Protein AF-A0A7V8YGA5-F1 (afdb_monomer_lite)

Structure (mmCIF, N/CA/C/O backbone):
data_AF-A0A7V8YGA5-F1
#
_entry.id   AF-A0A7V8YGA5-F1
#
loop_
_atom_site.group_PDB
_atom_site.id
_atom_site.type_symbol
_atom_site.label_atom_id
_atom_site.label_alt_id
_atom_site.label_comp_id
_atom_site.label_asym_id
_atom_site.label_entity_id
_atom_site.label_seq_id
_atom_site.pdbx_PDB_ins_code
_atom_site.Cartn_x
_atom_site.Cartn_y
_atom_site.Cartn_z
_atom_site.occupancy
_atom_site.B_iso_or_equiv
_atom_site.auth_seq_id
_atom_site.auth_comp_id
_atom_site.auth_asym_id
_atom_site.auth_atom_id
_atom_site.pdbx_PDB_model_num
ATOM 1 N N . MET A 1 1 ? 74.403 -9.147 19.690 1.00 44.47 1 MET A N 1
ATOM 2 C CA . MET A 1 1 ? 74.106 -7.955 18.869 1.00 44.47 1 MET A CA 1
ATOM 3 C C . MET A 1 1 ? 72.838 -7.321 19.409 1.00 44.47 1 MET A C 1
ATOM 5 O O . MET A 1 1 ? 71.883 -8.019 19.707 1.00 44.47 1 MET A O 1
ATOM 9 N N . THR A 1 2 ? 72.921 -6.028 19.674 1.00 38.41 2 THR A N 1
ATOM 10 C CA . THR A 1 2 ? 72.049 -5.195 20.509 1.00 38.41 2 THR A CA 1
ATOM 11 C C . THR A 1 2 ? 71.085 -4.350 19.670 1.00 38.41 2 THR A C 1
ATOM 13 O O . THR A 1 2 ? 71.575 -3.673 18.773 1.00 38.41 2 THR A O 1
ATOM 16 N N . ARG A 1 3 ? 69.791 -4.298 20.040 1.00 34.75 3 ARG A N 1
ATOM 17 C CA . ARG A 1 3 ? 68.969 -3.094 20.365 1.00 34.75 3 ARG A CA 1
ATOM 18 C C . ARG A 1 3 ? 67.477 -3.239 19.999 1.00 34.75 3 ARG A C 1
ATOM 20 O O . ARG A 1 3 ? 67.131 -3.350 18.836 1.00 34.75 3 ARG A O 1
ATOM 27 N N . ALA A 1 4 ? 66.673 -3.220 21.067 1.00 38.69 4 ALA A N 1
ATOM 28 C CA . ALA A 1 4 ? 65.457 -2.451 21.395 1.00 38.69 4 ALA A CA 1
ATOM 29 C C . ALA A 1 4 ? 64.419 -1.981 20.328 1.00 38.69 4 ALA A C 1
ATOM 31 O O . ALA A 1 4 ? 64.802 -1.570 19.237 1.00 38.69 4 ALA A O 1
ATOM 32 N N . PRO A 1 5 ? 63.119 -1.910 20.720 1.00 53.34 5 PRO A N 1
ATOM 33 C CA . PRO A 1 5 ? 61.974 -1.466 19.910 1.00 53.34 5 PRO A CA 1
ATOM 34 C C . PRO A 1 5 ? 61.664 0.042 20.061 1.00 53.34 5 PRO A C 1
ATOM 36 O O . PRO A 1 5 ? 61.995 0.639 21.083 1.00 53.34 5 PRO A O 1
ATOM 39 N N . TRP A 1 6 ? 60.993 0.641 19.069 1.00 34.16 6 TRP A N 1
ATOM 40 C CA . TRP A 1 6 ? 60.435 2.011 19.082 1.00 34.16 6 TRP A CA 1
ATOM 41 C C . TRP A 1 6 ? 59.038 1.950 18.436 1.00 34.16 6 TRP A C 1
ATOM 43 O O . TRP A 1 6 ? 58.903 1.409 17.346 1.00 34.16 6 TRP A O 1
ATOM 53 N N . MET A 1 7 ? 57.966 2.162 19.204 1.00 33.47 7 MET A N 1
ATOM 54 C CA . MET A 1 7 ? 57.272 3.429 19.513 1.00 33.47 7 MET A CA 1
ATOM 55 C C . MET A 1 7 ? 56.244 3.856 18.456 1.00 33.47 7 MET A C 1
ATOM 57 O O . MET A 1 7 ? 56.569 4.131 17.306 1.00 33.47 7 MET A O 1
ATOM 61 N N . ALA A 1 8 ? 54.997 3.934 18.927 1.00 35.31 8 ALA A N 1
ATOM 62 C CA . ALA A 1 8 ? 53.846 4.533 18.276 1.00 35.31 8 ALA A CA 1
ATOM 63 C C . ALA A 1 8 ? 54.030 6.044 18.074 1.00 35.31 8 ALA A C 1
ATOM 65 O O . ALA A 1 8 ? 54.593 6.726 18.932 1.00 35.31 8 ALA A O 1
ATOM 66 N N . VAL A 1 9 ? 53.470 6.566 16.982 1.00 36.94 9 VAL A N 1
ATOM 67 C CA . VAL A 1 9 ? 53.200 7.995 16.804 1.00 36.94 9 VAL A CA 1
ATOM 68 C C . VAL A 1 9 ? 51.726 8.149 16.449 1.00 36.94 9 VAL A C 1
ATOM 70 O O . VAL A 1 9 ? 51.269 7.703 15.401 1.00 36.94 9 VAL A O 1
ATOM 73 N N . ILE A 1 10 ? 51.000 8.762 17.381 1.00 36.34 10 ILE A N 1
ATOM 74 C CA . ILE A 1 10 ? 49.641 9.276 17.238 1.00 36.34 10 ILE A CA 1
ATOM 75 C C . ILE A 1 10 ? 49.742 10.583 16.446 1.00 36.34 10 ILE A C 1
ATOM 77 O O . ILE A 1 10 ? 50.420 11.514 16.881 1.00 36.34 10 ILE A O 1
ATOM 81 N N . GLY A 1 11 ? 49.083 10.648 15.291 1.00 31.58 11 GLY A N 1
ATOM 82 C CA . GLY A 1 11 ? 48.902 11.877 14.523 1.00 31.58 11 GLY A CA 1
ATOM 83 C C . GLY A 1 11 ? 47.512 12.452 14.771 1.00 31.58 11 GLY A C 1
ATOM 84 O O . GLY A 1 11 ? 46.540 11.964 14.206 1.00 31.58 11 GLY A O 1
ATOM 85 N N . LEU A 1 12 ? 47.431 13.482 15.617 1.00 34.44 12 LEU A N 1
ATOM 86 C CA . LEU A 1 12 ? 46.290 14.393 15.683 1.00 34.44 12 LEU A CA 1
ATOM 87 C C . LEU A 1 12 ? 46.255 15.214 14.383 1.00 34.44 12 LEU A C 1
ATOM 89 O O . LEU A 1 12 ? 47.230 15.901 14.077 1.00 34.44 12 LEU A O 1
ATOM 93 N N . VAL A 1 13 ? 45.134 15.200 13.664 1.00 37.28 13 VAL A N 1
ATOM 94 C CA . VAL A 1 13 ? 44.817 16.223 12.659 1.00 37.28 13 VAL A CA 1
ATOM 95 C C . VAL A 1 13 ? 43.634 17.019 13.191 1.00 37.28 13 VAL A C 1
ATOM 97 O O . VAL A 1 13 ? 42.534 16.499 13.331 1.00 37.28 13 VAL A O 1
ATOM 100 N N . ALA A 1 14 ? 43.902 18.279 13.524 1.00 35.81 14 ALA A N 1
ATOM 101 C CA . ALA A 1 14 ? 42.914 19.290 13.860 1.00 35.81 14 ALA A CA 1
ATOM 102 C C . ALA A 1 14 ? 43.008 20.405 12.813 1.00 35.81 14 ALA A C 1
ATOM 104 O O . ALA A 1 14 ? 44.028 21.083 12.733 1.00 35.81 14 ALA A O 1
ATOM 105 N N . CYS A 1 15 ? 41.944 20.579 12.036 1.00 33.50 15 CYS A N 1
ATOM 106 C CA . CYS A 1 15 ? 41.618 21.726 11.183 1.00 33.50 15 CYS A CA 1
ATOM 107 C C . CYS A 1 15 ? 40.115 21.599 10.891 1.00 33.50 15 CYS A C 1
ATOM 109 O O . CYS A 1 15 ? 39.664 20.495 10.628 1.00 33.50 15 CYS A O 1
ATOM 111 N N . ALA A 1 16 ? 39.256 22.605 10.847 1.00 34.94 16 ALA A N 1
ATOM 112 C CA . ALA A 1 16 ? 39.207 23.991 11.290 1.00 34.94 16 ALA A CA 1
ATOM 113 C C . ALA A 1 16 ? 37.710 24.350 11.125 1.00 34.94 16 ALA A C 1
ATOM 115 O O . ALA A 1 16 ? 37.110 23.969 10.121 1.00 34.94 16 ALA A O 1
ATOM 116 N N . ALA A 1 17 ? 37.087 25.012 12.100 1.00 40.41 17 ALA A N 1
ATOM 117 C CA . ALA A 1 17 ? 35.668 25.377 12.030 1.00 40.41 17 ALA A CA 1
ATOM 118 C C . ALA A 1 17 ? 35.423 26.479 10.976 1.00 40.41 17 ALA A C 1
ATOM 120 O O . ALA A 1 17 ? 36.211 27.430 10.923 1.00 40.41 17 ALA A O 1
ATOM 121 N N . PRO A 1 18 ? 34.350 26.412 10.164 1.00 41.06 18 PRO A N 1
ATOM 122 C CA . PRO A 1 18 ? 33.938 27.541 9.344 1.00 41.06 18 PRO A CA 1
ATOM 123 C C . PRO A 1 18 ? 33.178 28.587 10.170 1.00 41.06 18 PRO A C 1
ATOM 125 O O . PRO A 1 18 ? 32.474 28.286 11.131 1.00 41.06 18 PRO A O 1
ATOM 128 N N . ALA A 1 19 ? 33.392 29.838 9.772 1.00 37.38 19 ALA A N 1
ATOM 129 C CA . ALA A 1 19 ? 32.972 31.057 10.438 1.00 37.38 19 ALA A CA 1
ATOM 130 C C . ALA A 1 19 ? 31.449 31.260 10.473 1.00 37.38 19 ALA A C 1
ATOM 132 O O . ALA A 1 19 ? 30.745 31.033 9.489 1.00 37.38 19 ALA A O 1
ATOM 133 N N . GLU A 1 20 ? 30.984 31.795 11.600 1.00 37.53 20 GLU A N 1
ATOM 134 C CA . GLU A 1 20 ? 29.627 32.282 11.816 1.00 37.53 20 GLU A CA 1
ATOM 135 C C . GLU A 1 20 ? 29.288 33.402 10.821 1.00 37.53 20 GLU A C 1
ATOM 137 O O . GLU A 1 20 ? 29.941 34.451 10.777 1.00 37.53 20 GLU A O 1
ATOM 142 N N . ARG A 1 21 ? 28.239 33.194 10.021 1.00 37.69 21 ARG A N 1
ATOM 143 C CA . ARG A 1 21 ? 27.603 34.249 9.231 1.00 37.69 21 ARG A CA 1
ATOM 144 C C . ARG A 1 21 ? 26.294 34.637 9.909 1.00 37.69 21 ARG A C 1
ATOM 146 O O . ARG A 1 21 ? 25.316 33.902 9.875 1.00 37.69 21 ARG A O 1
ATOM 153 N N . SER A 1 22 ? 26.325 35.812 10.526 1.00 34.28 22 SER A N 1
ATOM 154 C CA . SER A 1 22 ? 25.172 36.523 11.071 1.00 34.28 22 SER A CA 1
ATOM 155 C C . SER A 1 22 ? 24.126 36.767 9.976 1.00 34.28 22 SER A C 1
ATOM 157 O O . SER A 1 22 ? 24.411 37.450 8.990 1.00 34.28 22 SER A O 1
ATOM 159 N N . LEU A 1 23 ? 22.930 36.200 10.149 1.00 38.59 23 LEU A N 1
ATOM 160 C CA . LEU A 1 23 ? 21.726 36.532 9.391 1.00 38.59 23 LEU A CA 1
ATOM 161 C C . LEU A 1 23 ? 20.880 37.471 10.254 1.00 38.59 23 LEU A C 1
ATOM 163 O O . LEU A 1 23 ? 20.249 37.066 11.227 1.00 38.59 23 LEU A O 1
ATOM 167 N N . THR A 1 24 ? 20.903 38.754 9.909 1.00 37.78 24 THR A N 1
ATOM 168 C CA . THR A 1 24 ? 19.944 39.739 10.406 1.00 37.78 24 THR A CA 1
ATOM 169 C C . THR A 1 24 ? 18.573 39.436 9.806 1.00 37.78 24 THR A C 1
ATOM 171 O O . THR A 1 24 ? 18.432 39.429 8.585 1.00 37.78 24 THR A O 1
ATOM 174 N N . ALA A 1 25 ? 17.589 39.183 10.667 1.00 36.75 25 ALA A N 1
ATOM 175 C CA . ALA A 1 25 ? 16.193 38.979 10.301 1.00 36.75 25 ALA A CA 1
ATOM 176 C C . ALA A 1 25 ? 15.582 40.246 9.677 1.00 36.75 25 ALA A C 1
ATOM 178 O O . ALA A 1 25 ? 15.718 41.339 10.231 1.00 36.75 25 ALA A O 1
ATOM 179 N N . ASP A 1 26 ? 14.889 40.072 8.553 1.00 39.34 26 ASP A N 1
ATOM 180 C CA . ASP A 1 26 ? 14.002 41.060 7.939 1.00 39.34 26 ASP A CA 1
ATOM 181 C C . ASP A 1 26 ? 12.550 40.725 8.343 1.00 39.34 26 ASP A C 1
ATOM 183 O O . ASP A 1 26 ? 12.056 39.655 7.978 1.00 39.34 26 ASP A O 1
ATOM 187 N N . PRO A 1 27 ? 11.861 41.547 9.157 1.00 39.31 27 PRO A N 1
ATOM 188 C CA . PRO A 1 27 ? 10.491 41.283 9.564 1.00 39.31 27 PRO A CA 1
ATOM 189 C C . PRO A 1 27 ? 9.534 41.964 8.580 1.00 39.31 27 PRO A C 1
ATOM 191 O O . PRO A 1 27 ? 9.116 43.102 8.796 1.00 39.31 27 PRO A O 1
ATOM 194 N N . GLY A 1 28 ? 9.177 41.281 7.491 1.00 41.19 28 GLY A N 1
ATOM 195 C CA . GLY A 1 28 ? 8.247 41.873 6.529 1.00 41.19 28 GLY A CA 1
ATOM 196 C C . GLY A 1 28 ? 8.021 41.093 5.243 1.00 41.19 28 GLY A C 1
ATOM 197 O O . GLY A 1 28 ? 8.210 41.645 4.167 1.00 41.19 28 GLY A O 1
ATOM 198 N N . ALA A 1 29 ? 7.573 39.842 5.329 1.00 35.69 29 ALA A N 1
ATOM 199 C CA . ALA A 1 29 ? 6.926 39.184 4.198 1.00 35.69 29 ALA A CA 1
ATOM 200 C C . ALA A 1 29 ? 5.813 38.267 4.714 1.00 35.69 29 ALA A C 1
ATOM 202 O O . ALA A 1 29 ? 6.071 37.202 5.269 1.00 35.69 29 ALA A O 1
ATOM 203 N N . GLU A 1 30 ? 4.566 38.710 4.558 1.00 38.59 30 GLU A N 1
ATOM 204 C CA . GLU A 1 30 ? 3.396 37.841 4.644 1.00 38.59 30 GLU A CA 1
ATOM 205 C C . GLU A 1 30 ? 3.497 36.807 3.517 1.00 38.59 30 GLU A C 1
ATOM 207 O O . GLU A 1 30 ? 3.285 37.120 2.346 1.00 38.59 30 GLU A O 1
ATOM 212 N N . THR A 1 31 ? 3.851 35.570 3.855 1.00 34.44 31 THR A N 1
ATOM 213 C CA . THR A 1 31 ? 3.728 34.443 2.932 1.00 34.44 31 THR A CA 1
ATOM 214 C C . THR A 1 31 ? 2.335 33.855 3.098 1.00 34.44 31 THR A C 1
ATOM 216 O O . THR A 1 31 ? 2.070 33.089 4.023 1.00 34.44 31 THR A O 1
ATOM 219 N N . THR A 1 32 ? 1.422 34.228 2.205 1.00 34.84 32 THR A N 1
ATOM 220 C CA . THR A 1 32 ? 0.220 33.430 1.942 1.00 34.84 32 THR A CA 1
ATOM 221 C C . THR A 1 32 ? 0.650 31.998 1.611 1.00 34.84 32 THR A C 1
ATOM 223 O O . THR A 1 32 ? 1.522 31.844 0.751 1.00 34.84 32 THR A O 1
ATOM 226 N N . PRO A 1 33 ? 0.077 30.959 2.244 1.00 31.38 33 PRO A N 1
ATOM 227 C CA . PRO A 1 33 ? 0.428 29.588 1.914 1.00 31.38 33 PRO A CA 1
ATOM 228 C C . PRO A 1 33 ? -0.009 29.308 0.475 1.00 31.38 33 PRO A C 1
ATOM 230 O O . PRO A 1 33 ? -1.192 29.369 0.134 1.00 31.38 33 PRO A O 1
ATOM 233 N N . VAL A 1 34 ? 0.974 29.054 -0.385 1.00 33.41 34 VAL A N 1
ATOM 234 C CA . VAL A 1 34 ? 0.748 28.502 -1.716 1.00 33.41 34 VAL A CA 1
ATOM 235 C C . VAL A 1 34 ? 0.328 27.055 -1.502 1.00 33.41 34 VAL A C 1
ATOM 237 O O . VAL A 1 34 ? 1.098 26.247 -0.993 1.00 33.41 34 VAL A O 1
ATOM 240 N N . ARG A 1 35 ? -0.927 26.754 -1.836 1.00 27.94 35 ARG A N 1
ATOM 241 C CA . ARG A 1 35 ? -1.471 25.396 -1.855 1.00 27.94 35 ARG A CA 1
ATOM 242 C C . ARG A 1 35 ? -0.623 24.552 -2.823 1.00 27.94 35 ARG A C 1
ATOM 244 O O . ARG A 1 35 ? -0.483 24.985 -3.971 1.00 27.94 35 ARG A O 1
ATOM 251 N N . PRO A 1 36 ? -0.068 23.398 -2.413 1.00 31.22 36 PRO A N 1
ATOM 252 C CA . PRO A 1 36 ? 0.595 22.495 -3.344 1.00 31.22 36 PRO A CA 1
ATOM 253 C C . PRO A 1 36 ? -0.423 22.066 -4.403 1.00 31.22 36 PRO A C 1
ATOM 255 O O . PRO A 1 36 ? -1.491 21.546 -4.085 1.00 31.22 36 PRO A O 1
ATOM 258 N N . THR A 1 37 ? -0.140 22.349 -5.669 1.00 34.12 37 THR A N 1
ATOM 259 C CA . THR A 1 37 ? -0.839 21.714 -6.785 1.00 34.12 37 THR A CA 1
ATOM 260 C C . THR A 1 37 ? -0.094 20.421 -7.073 1.00 34.12 37 THR A C 1
ATOM 262 O O . THR A 1 37 ? 0.953 20.475 -7.712 1.00 34.12 37 THR A O 1
ATOM 265 N N . HIS A 1 38 ? -0.592 19.291 -6.574 1.00 33.94 38 HIS A N 1
ATOM 266 C CA . HIS A 1 38 ? -0.089 17.974 -6.960 1.00 33.94 38 HIS A CA 1
ATOM 267 C C . HIS A 1 38 ? -0.433 17.717 -8.439 1.00 33.94 38 HIS A C 1
ATOM 269 O O . HIS A 1 38 ? -1.616 17.766 -8.794 1.00 33.94 38 HIS A O 1
ATOM 275 N N . PRO A 1 39 ? 0.547 17.481 -9.329 1.00 37.19 39 PRO A N 1
ATOM 276 C CA . PRO A 1 39 ? 0.305 16.785 -10.582 1.00 37.19 39 PRO A CA 1
ATOM 277 C C . PRO A 1 39 ? 0.402 15.264 -10.347 1.00 37.19 39 PRO A C 1
ATOM 279 O O . PRO A 1 39 ? 1.306 14.819 -9.647 1.00 37.19 39 PRO A O 1
ATOM 282 N N . SER A 1 40 ? -0.522 14.515 -10.967 1.00 40.22 40 SER A N 1
ATOM 283 C CA . SER A 1 40 ? -0.676 13.039 -10.961 1.00 40.22 40 SER A CA 1
ATOM 284 C C . SER A 1 40 ? -1.331 12.464 -9.691 1.00 40.22 40 SER A C 1
ATOM 286 O O . SER A 1 40 ? -0.847 12.672 -8.594 1.00 40.22 40 SER A O 1
ATOM 288 N N . GLY A 1 41 ? -2.447 11.735 -9.705 1.00 37.25 41 GLY A N 1
ATOM 289 C CA . GLY A 1 41 ? -3.380 11.338 -10.754 1.00 37.25 41 GLY A CA 1
ATOM 290 C C . GLY A 1 41 ? -4.583 10.683 -10.067 1.00 37.25 41 GLY A C 1
ATOM 291 O O . GLY A 1 41 ? -4.595 9.480 -9.851 1.00 37.25 41 GLY A O 1
ATOM 292 N N . ILE A 1 42 ? -5.593 11.473 -9.687 1.00 40.69 42 ILE A N 1
ATOM 293 C CA . ILE A 1 42 ? -6.909 10.918 -9.341 1.00 40.69 42 ILE A CA 1
ATOM 294 C C . ILE A 1 42 ? -7.478 10.386 -10.655 1.00 40.69 42 ILE A C 1
ATOM 296 O O . ILE A 1 42 ? -7.890 11.178 -11.503 1.00 40.69 42 ILE A O 1
ATOM 300 N N . TRP A 1 43 ? -7.451 9.072 -10.868 1.00 41.97 43 TRP A N 1
ATOM 301 C CA . TRP A 1 43 ? -8.009 8.460 -12.071 1.00 41.97 43 TRP A CA 1
ATOM 302 C C . TRP A 1 43 ? -9.537 8.391 -11.953 1.00 41.97 43 TRP A C 1
ATOM 304 O O . TRP A 1 43 ? -10.055 7.664 -11.101 1.00 41.97 43 TRP A O 1
ATOM 314 N N . PRO A 1 44 ? -10.311 9.108 -12.791 1.00 34.19 44 PRO A N 1
ATOM 315 C CA . PRO A 1 44 ? -11.750 8.936 -12.808 1.00 34.19 44 PRO A CA 1
ATOM 316 C C . PRO A 1 44 ? -12.086 7.653 -13.574 1.00 34.19 44 PRO A C 1
ATOM 318 O O . PRO A 1 44 ? -12.167 7.646 -14.804 1.00 34.19 44 PRO A O 1
ATOM 321 N N . VAL A 1 45 ? -12.357 6.562 -12.858 1.00 35.25 45 VAL A N 1
ATOM 322 C CA . VAL A 1 45 ? -13.140 5.457 -13.427 1.00 35.25 45 VAL A CA 1
ATOM 323 C C . VAL A 1 45 ? -14.536 5.990 -13.743 1.00 35.25 45 VAL A C 1
ATOM 325 O O . VAL A 1 45 ? -15.381 6.166 -12.869 1.00 35.25 45 VAL A O 1
ATOM 328 N N . THR A 1 46 ? -14.766 6.326 -15.010 1.00 34.00 46 THR A N 1
ATOM 329 C CA . THR A 1 46 ? -16.066 6.821 -15.470 1.00 34.00 46 THR A CA 1
ATOM 330 C C . THR A 1 46 ? -16.926 5.610 -15.844 1.00 34.00 46 THR A C 1
ATOM 332 O O . THR A 1 46 ? -16.565 4.900 -16.786 1.00 34.00 46 THR A O 1
ATOM 335 N N . PRO A 1 47 ? -18.057 5.329 -15.171 1.00 31.56 47 PRO A N 1
ATOM 336 C CA . PRO A 1 47 ? -18.985 4.317 -15.658 1.00 31.56 47 PRO A CA 1
ATOM 337 C C . PRO A 1 47 ? -19.678 4.834 -16.933 1.00 31.56 47 PRO A C 1
ATOM 339 O O . PRO A 1 47 ? -19.986 6.027 -17.030 1.00 31.56 47 PRO A O 1
ATOM 342 N N . PRO A 1 48 ? -19.947 3.981 -17.937 1.00 33.81 48 PRO A N 1
ATOM 343 C CA . PRO A 1 48 ? -20.547 4.441 -19.176 1.00 33.81 48 PRO A CA 1
ATOM 344 C C . PRO A 1 48 ? -22.039 4.742 -18.982 1.00 33.81 48 PRO A C 1
ATOM 346 O O . PRO A 1 48 ? -22.847 3.841 -18.771 1.00 33.81 48 PRO A O 1
ATOM 349 N N . GLY A 1 49 ? -22.393 6.016 -19.166 1.00 38.75 49 GLY A N 1
ATOM 350 C CA . GLY A 1 49 ? -23.713 6.443 -19.629 1.00 38.75 49 GLY A CA 1
ATOM 351 C C . GLY A 1 49 ? -24.659 7.007 -18.570 1.00 38.75 49 GLY A C 1
ATOM 352 O O . GLY A 1 49 ? -25.386 6.260 -17.926 1.00 38.75 49 GLY A O 1
ATOM 353 N N . ALA A 1 50 ? -24.760 8.338 -18.519 1.00 35.59 50 ALA A N 1
ATOM 354 C CA . ALA A 1 50 ? -26.012 9.044 -18.238 1.00 35.59 50 ALA A CA 1
ATOM 355 C C . ALA A 1 50 ? -25.901 10.515 -18.680 1.00 35.59 50 ALA A C 1
ATOM 357 O O . ALA A 1 50 ? -25.469 11.379 -17.923 1.00 35.59 50 ALA A O 1
ATOM 358 N N . ASP A 1 51 ? -26.320 10.801 -19.913 1.00 41.75 51 ASP A N 1
ATOM 359 C CA . ASP A 1 51 ? -26.727 12.150 -20.310 1.00 41.75 51 ASP A CA 1
ATOM 360 C C . ASP A 1 51 ? -28.067 12.488 -19.630 1.00 41.75 51 ASP A C 1
ATOM 362 O O . ASP A 1 51 ? -29.073 11.816 -19.880 1.00 41.75 51 ASP A O 1
ATOM 366 N N . SER A 1 52 ? -28.128 13.549 -18.819 1.00 41.75 52 SER A N 1
ATOM 367 C CA . SER A 1 52 ? -29.348 14.358 -18.623 1.00 41.75 52 SER A CA 1
ATOM 368 C C . SER A 1 52 ? -29.033 15.715 -17.977 1.00 41.75 52 SER A C 1
ATOM 370 O O . SER A 1 52 ? -28.293 15.750 -16.997 1.00 41.75 52 SER A O 1
ATOM 372 N N . PRO A 1 53 ? -29.588 16.834 -18.490 1.00 50.56 53 PRO A N 1
ATOM 373 C CA . PRO A 1 53 ? -29.359 18.162 -17.935 1.00 50.56 53 PRO A CA 1
ATOM 374 C C . PRO A 1 53 ? -30.384 18.527 -16.847 1.00 50.56 53 PRO A C 1
ATOM 376 O O . PRO A 1 53 ? -31.568 18.217 -16.967 1.00 50.56 53 PRO A O 1
ATOM 379 N N . ASP A 1 54 ? -29.898 19.245 -15.834 1.00 51.62 54 ASP A N 1
ATOM 380 C CA . ASP A 1 54 ? -30.612 20.133 -14.907 1.00 51.62 54 ASP A CA 1
ATOM 381 C C . ASP A 1 54 ? -31.895 19.612 -14.236 1.00 51.62 54 ASP A C 1
ATOM 383 O O . ASP A 1 54 ? -33.021 19.874 -14.666 1.00 51.62 54 ASP A O 1
ATOM 387 N N . THR A 1 55 ? -31.722 19.033 -13.045 1.00 45.22 55 THR A N 1
ATOM 388 C CA . THR A 1 55 ? -32.715 19.164 -11.966 1.00 45.22 55 THR A CA 1
ATOM 389 C C . THR A 1 55 ? -31.994 19.744 -10.747 1.00 45.22 55 THR A C 1
ATOM 391 O O . THR A 1 55 ? -30.968 19.189 -10.370 1.00 45.22 55 THR A O 1
ATOM 394 N N . PRO A 1 56 ? -32.448 20.854 -10.134 1.00 51.50 56 PRO A N 1
ATOM 395 C CA . PRO A 1 56 ? -31.839 21.327 -8.897 1.00 51.50 56 PRO A CA 1
ATOM 396 C C . PRO A 1 56 ? -32.110 20.312 -7.783 1.00 51.50 56 PRO A C 1
ATOM 398 O O . PRO A 1 56 ? -33.261 19.914 -7.577 1.00 51.50 56 PRO A O 1
ATOM 401 N N . ASP A 1 57 ? -31.055 19.911 -7.078 1.00 44.91 57 ASP A N 1
ATOM 402 C CA . ASP A 1 57 ? -31.153 18.962 -5.974 1.00 44.91 57 ASP A CA 1
ATOM 403 C C . ASP A 1 57 ? -32.105 19.475 -4.878 1.00 44.91 57 ASP A C 1
ATOM 405 O O . ASP A 1 57 ? -32.103 20.670 -4.544 1.00 44.91 57 ASP A O 1
ATOM 409 N N . PRO A 1 58 ? -32.944 18.599 -4.294 1.00 40.97 58 PRO A N 1
ATOM 410 C CA . PRO A 1 58 ? -33.784 18.973 -3.168 1.00 40.97 58 PRO A CA 1
ATOM 411 C C . PRO A 1 58 ? -32.917 19.325 -1.944 1.00 40.97 58 PRO A C 1
ATOM 413 O O . PRO A 1 58 ? -31.870 18.715 -1.720 1.00 40.97 58 PRO A O 1
ATOM 416 N N . PRO A 1 59 ? -33.344 20.281 -1.098 1.00 48.97 59 PRO A N 1
ATOM 417 C CA . PRO A 1 59 ? -32.596 20.646 0.094 1.00 48.97 59 PRO A CA 1
ATOM 418 C C . PRO A 1 59 ? -32.724 19.538 1.147 1.00 48.97 59 PRO A C 1
ATOM 420 O O . PRO A 1 59 ? -33.732 19.451 1.849 1.00 48.97 59 PRO A O 1
ATOM 423 N N . GLY A 1 60 ? -31.683 18.710 1.252 1.00 51.50 60 GLY A N 1
ATOM 424 C CA . GLY A 1 60 ? -31.483 17.759 2.345 1.00 51.50 60 GLY A CA 1
ATOM 425 C C . GLY A 1 60 ? -31.122 16.350 1.883 1.00 51.50 60 GLY A C 1
ATOM 426 O O . GLY A 1 60 ? -32.016 15.534 1.707 1.00 51.50 60 GLY A O 1
ATOM 427 N N . SER A 1 61 ? -29.822 16.071 1.737 1.00 43.47 61 SER A N 1
ATOM 428 C CA . SER A 1 61 ? -29.148 14.884 2.299 1.00 43.47 61 SER A CA 1
ATOM 429 C C . SER A 1 61 ? -27.665 14.892 1.895 1.00 43.47 61 SER A C 1
ATOM 431 O O . SER A 1 61 ? -27.224 14.076 1.094 1.00 43.47 61 SER A O 1
ATOM 433 N N . ALA A 1 62 ? -26.884 15.829 2.441 1.00 45.16 62 ALA A N 1
ATOM 434 C CA . ALA A 1 62 ? -25.474 15.531 2.668 1.00 45.16 62 ALA A CA 1
ATOM 435 C C . ALA A 1 62 ? -25.464 14.594 3.879 1.00 45.16 62 ALA A C 1
ATOM 437 O O . ALA A 1 62 ? -25.712 15.036 5.003 1.00 45.16 62 ALA A O 1
ATOM 438 N N . THR A 1 63 ? -25.312 13.294 3.647 1.00 51.22 63 THR A N 1
ATOM 439 C CA . THR A 1 63 ? -24.993 12.366 4.729 1.00 51.22 63 THR A CA 1
ATOM 440 C C . THR A 1 63 ? -23.608 12.786 5.215 1.00 51.22 63 THR A C 1
ATOM 442 O O . THR A 1 63 ? -22.629 12.622 4.494 1.00 51.22 63 THR A O 1
ATOM 445 N N . ASN A 1 64 ? -23.542 13.461 6.366 1.00 55.91 64 ASN A N 1
ATOM 446 C CA . ASN A 1 64 ? -22.288 13.900 6.979 1.00 55.91 64 ASN A CA 1
ATOM 447 C C . ASN A 1 64 ? -21.514 12.653 7.430 1.00 55.91 64 ASN A C 1
ATOM 449 O O . ASN A 1 64 ? -21.685 12.190 8.554 1.00 55.91 64 ASN A O 1
ATOM 453 N N . CYS A 1 65 ? -20.720 12.106 6.519 1.00 64.56 65 CYS A N 1
ATOM 454 C CA . CYS A 1 65 ? -19.875 10.925 6.676 1.00 64.56 65 CYS A CA 1
ATOM 455 C C . CYS A 1 65 ? -18.495 11.239 7.268 1.00 64.56 65 CYS A C 1
ATOM 457 O O . CYS A 1 65 ? -17.583 10.435 7.123 1.00 64.56 65 CYS A O 1
ATOM 459 N N . ASP A 1 66 ? -18.316 12.413 7.874 1.00 69.31 66 ASP A N 1
ATOM 460 C CA . ASP A 1 66 ? -17.006 12.855 8.341 1.00 69.31 66 ASP A CA 1
ATOM 461 C C . ASP A 1 66 ? -16.667 12.270 9.728 1.00 69.31 66 ASP A C 1
ATOM 463 O O . ASP A 1 66 ? -17.505 12.334 10.639 1.00 69.31 66 ASP A O 1
ATOM 467 N N . PRO A 1 67 ? -15.426 11.786 9.933 1.00 77.50 67 PRO A N 1
ATOM 468 C CA . PRO A 1 67 ? -14.348 11.734 8.942 1.00 77.50 67 PRO A CA 1
ATOM 469 C C . PRO A 1 67 ? -14.499 10.552 7.971 1.00 77.50 67 PRO A C 1
ATOM 471 O O . PRO A 1 67 ? -14.990 9.488 8.338 1.00 77.50 67 PRO A O 1
ATOM 474 N N . LEU A 1 68 ? -14.005 10.721 6.743 1.00 89.69 68 LEU A N 1
ATOM 475 C CA . LEU A 1 68 ? -13.825 9.596 5.828 1.00 89.69 68 LEU A CA 1
ATOM 476 C C . LEU A 1 68 ? -12.689 8.708 6.352 1.00 89.69 68 LEU A C 1
ATOM 478 O O . LEU A 1 68 ? -11.624 9.212 6.689 1.00 89.69 68 LEU A O 1
ATOM 482 N N . HIS A 1 69 ? -12.897 7.399 6.420 1.00 95.12 69 HIS A N 1
ATOM 483 C CA . HIS A 1 69 ? -11.958 6.467 7.050 1.00 95.12 69 HIS A CA 1
ATOM 484 C C . HIS A 1 69 ? -11.051 5.781 6.025 1.00 95.12 69 HIS A C 1
ATOM 486 O O . HIS A 1 69 ? -11.526 5.330 4.977 1.00 95.12 69 HIS A O 1
ATOM 492 N N . LEU A 1 70 ? -9.754 5.687 6.328 1.00 96.56 70 LEU A N 1
ATOM 493 C CA . LEU A 1 70 ? -8.725 5.262 5.382 1.00 96.56 70 LEU A CA 1
ATOM 494 C C . LEU A 1 70 ? -7.858 4.121 5.919 1.00 96.56 70 LEU A C 1
ATOM 496 O O . LEU A 1 70 ? -7.415 4.129 7.069 1.00 96.56 70 LEU A O 1
ATOM 500 N N . VAL A 1 71 ? -7.569 3.169 5.031 1.00 98.44 71 VAL A N 1
ATOM 501 C CA . VAL A 1 71 ? -6.480 2.200 5.178 1.00 98.44 71 VAL A CA 1
ATOM 502 C C . VAL A 1 71 ? -5.416 2.515 4.138 1.00 98.44 71 VAL A C 1
ATOM 504 O O . VAL A 1 71 ? -5.728 2.558 2.949 1.00 98.44 71 VAL A O 1
ATOM 507 N N . ALA A 1 72 ? -4.177 2.725 4.571 1.00 98.62 72 ALA A N 1
ATOM 508 C CA . ALA A 1 72 ? -3.038 2.872 3.676 1.00 98.62 72 ALA A CA 1
ATOM 509 C C . ALA A 1 72 ? -2.316 1.533 3.507 1.00 98.62 72 ALA A C 1
ATOM 511 O O . ALA A 1 72 ? -2.209 0.745 4.446 1.00 98.62 72 ALA A O 1
ATOM 512 N N . THR A 1 73 ? -1.804 1.267 2.316 1.00 98.69 73 THR A N 1
ATOM 513 C CA . THR A 1 73 ? -0.961 0.097 2.074 1.00 98.69 73 THR A CA 1
ATOM 514 C C . THR A 1 73 ? 0.098 0.422 1.040 1.00 98.69 73 THR A C 1
ATOM 516 O O . THR A 1 73 ? -0.187 1.075 0.033 1.00 98.69 73 THR A O 1
ATOM 519 N N . ASP A 1 74 ? 1.310 -0.059 1.275 1.00 98.19 74 ASP A N 1
ATOM 520 C CA . ASP A 1 74 ? 2.281 -0.253 0.206 1.00 98.19 74 ASP A CA 1
ATOM 521 C C . ASP A 1 74 ? 1.852 -1.426 -0.716 1.00 98.19 74 ASP A C 1
ATOM 523 O O . ASP A 1 74 ? 0.879 -2.125 -0.410 1.00 98.19 74 ASP A O 1
ATOM 527 N N . ILE A 1 75 ? 2.513 -1.602 -1.869 1.00 97.94 75 ILE A N 1
ATOM 528 C CA . ILE A 1 75 ? 2.244 -2.677 -2.838 1.00 97.94 75 ILE A CA 1
ATOM 529 C C . ILE A 1 75 ? 3.366 -3.721 -2.872 1.00 97.94 75 ILE A C 1
ATOM 531 O O . ILE A 1 75 ? 3.066 -4.913 -2.791 1.00 97.94 75 ILE A O 1
ATOM 535 N N . ASP A 1 76 ? 4.622 -3.315 -3.034 1.00 96.88 76 ASP A N 1
ATOM 536 C CA . ASP A 1 76 ? 5.714 -4.226 -3.385 1.00 96.88 76 ASP A CA 1
ATOM 537 C C . ASP A 1 76 ? 6.278 -4.896 -2.130 1.00 96.88 76 ASP A C 1
ATOM 539 O O . ASP A 1 76 ? 6.580 -4.241 -1.146 1.00 96.88 76 ASP A O 1
ATOM 543 N N . GLU A 1 77 ? 6.319 -6.230 -2.106 1.00 95.44 77 GLU A N 1
ATOM 544 C CA . GLU A 1 77 ? 6.556 -7.053 -0.907 1.00 95.44 77 GLU A CA 1
ATOM 545 C C . GLU A 1 77 ? 5.506 -6.861 0.220 1.00 95.44 77 GLU A C 1
ATOM 547 O O . GLU A 1 77 ? 5.447 -7.651 1.165 1.00 95.44 77 GLU A O 1
ATOM 552 N N . THR A 1 78 ? 4.592 -5.895 0.119 1.00 96.69 78 THR A N 1
ATOM 553 C CA . THR A 1 78 ? 3.452 -5.740 1.036 1.00 96.69 78 THR A CA 1
ATOM 554 C C . THR A 1 78 ? 2.211 -6.489 0.549 1.00 96.69 78 THR A C 1
ATOM 556 O O . THR A 1 78 ? 1.581 -7.213 1.324 1.00 96.69 78 THR A O 1
ATOM 559 N N . LEU A 1 79 ? 1.855 -6.338 -0.729 1.00 97.50 79 LEU A N 1
ATOM 560 C CA . LEU A 1 79 ? 0.769 -7.049 -1.415 1.00 97.50 79 LEU A CA 1
ATOM 561 C C . LEU A 1 79 ? 1.309 -8.059 -2.423 1.00 97.50 79 LEU A C 1
ATOM 563 O O . LEU A 1 79 ? 0.681 -9.101 -2.609 1.00 97.50 79 LEU A O 1
ATOM 567 N N . THR A 1 80 ? 2.449 -7.775 -3.056 1.00 96.75 80 THR A N 1
ATOM 568 C CA . THR A 1 80 ? 3.215 -8.773 -3.809 1.00 96.75 80 THR A CA 1
ATOM 569 C C . THR A 1 80 ? 4.102 -9.581 -2.864 1.00 96.75 80 THR A C 1
ATOM 571 O O . THR A 1 80 ? 4.337 -9.198 -1.715 1.00 96.75 80 THR A O 1
ATOM 574 N N . THR A 1 81 ? 4.568 -10.745 -3.305 1.00 94.69 81 THR A N 1
ATOM 575 C CA . THR A 1 81 ? 5.395 -11.624 -2.470 1.00 94.69 81 THR A CA 1
ATOM 576 C C . THR A 1 81 ? 6.817 -11.115 -2.269 1.00 94.69 81 THR A C 1
ATOM 578 O O . THR A 1 81 ? 7.409 -11.440 -1.242 1.00 94.69 81 THR A O 1
ATOM 581 N N . ASP A 1 82 ? 7.333 -10.317 -3.206 1.00 93.44 82 ASP A N 1
ATOM 582 C CA . ASP A 1 82 ? 8.720 -9.850 -3.246 1.00 93.44 82 ASP A CA 1
ATOM 583 C C . ASP A 1 82 ? 8.800 -8.446 -3.881 1.00 93.44 82 ASP A C 1
ATOM 585 O O . ASP A 1 82 ? 7.933 -8.060 -4.675 1.00 93.44 82 ASP A O 1
ATOM 589 N N . ASN A 1 83 ? 9.827 -7.685 -3.506 1.00 90.38 83 ASN A N 1
ATOM 590 C CA . ASN A 1 83 ? 10.099 -6.339 -4.000 1.00 90.38 83 ASN A CA 1
ATOM 591 C C . ASN A 1 83 ? 10.636 -6.362 -5.444 1.00 90.38 83 ASN A C 1
ATOM 593 O O . ASN A 1 83 ? 10.337 -5.469 -6.236 1.00 90.38 83 ASN A O 1
ATOM 597 N N . ASP A 1 84 ? 11.368 -7.416 -5.818 1.00 94.81 84 ASP A N 1
ATOM 598 C CA . ASP A 1 84 ? 11.963 -7.583 -7.149 1.00 94.81 84 ASP A CA 1
ATOM 599 C C . ASP A 1 84 ? 10.900 -7.850 -8.240 1.00 94.81 84 ASP A C 1
ATOM 601 O O . ASP A 1 84 ? 11.179 -7.748 -9.436 1.00 94.81 84 ASP A O 1
ATOM 605 N N . GLU A 1 85 ? 9.654 -8.162 -7.859 1.00 95.94 85 GLU A N 1
ATOM 606 C CA . GLU A 1 85 ? 8.534 -8.372 -8.790 1.00 95.94 85 GLU A CA 1
ATOM 607 C C . GLU A 1 85 ? 8.252 -7.126 -9.650 1.00 95.94 85 GLU A C 1
ATOM 609 O O . GLU A 1 85 ? 7.819 -7.256 -10.799 1.00 95.94 85 GLU A O 1
ATOM 614 N N . TRP A 1 86 ? 8.521 -5.922 -9.125 1.00 95.50 86 TRP A N 1
ATOM 615 C CA . TRP A 1 86 ? 8.385 -4.685 -9.893 1.00 95.50 86 TRP A CA 1
ATOM 616 C C . TRP A 1 86 ? 9.432 -4.589 -11.005 1.00 95.50 86 TRP A C 1
ATOM 618 O O . TRP A 1 86 ? 9.075 -4.320 -12.151 1.00 95.50 86 TRP A O 1
ATOM 628 N N . ASP A 1 87 ? 10.696 -4.902 -10.714 1.00 96.25 87 ASP A N 1
ATOM 629 C CA . ASP A 1 87 ? 11.767 -4.914 -11.717 1.00 96.25 87 ASP A CA 1
ATOM 630 C C . ASP A 1 87 ? 11.485 -5.940 -12.828 1.00 96.25 87 ASP A C 1
ATOM 632 O O . ASP A 1 87 ? 11.686 -5.658 -14.013 1.00 96.25 87 ASP A O 1
ATOM 636 N N . LEU A 1 88 ? 10.934 -7.106 -12.469 1.00 97.75 88 LEU A N 1
ATOM 637 C CA . LEU A 1 88 ? 10.490 -8.108 -13.442 1.00 97.75 88 LEU A CA 1
ATOM 638 C C . LEU A 1 88 ? 9.370 -7.580 -14.348 1.00 97.75 88 LEU A C 1
ATOM 640 O O . LEU A 1 88 ? 9.391 -7.839 -15.553 1.00 97.75 88 LEU A O 1
ATOM 644 N N . GLN A 1 89 ? 8.422 -6.816 -13.796 1.00 97.88 89 GLN A N 1
ATOM 645 C CA . GLN A 1 89 ? 7.353 -6.184 -14.571 1.00 97.88 89 GLN A CA 1
ATOM 646 C C . GLN A 1 89 ? 7.870 -5.046 -15.464 1.00 97.88 89 GLN A C 1
ATOM 648 O O . GLN A 1 89 ? 7.372 -4.861 -16.573 1.00 97.88 89 GLN A O 1
ATOM 653 N N . ILE A 1 90 ? 8.897 -4.308 -15.032 1.00 96.31 90 ILE A N 1
ATOM 654 C CA . ILE A 1 90 ? 9.583 -3.315 -15.871 1.00 96.31 90 ILE A CA 1
ATOM 655 C C . ILE A 1 90 ? 10.227 -3.977 -17.094 1.00 96.31 90 ILE A C 1
ATOM 657 O O . ILE A 1 90 ? 10.071 -3.482 -18.218 1.00 96.31 90 ILE A O 1
ATOM 661 N N . ASP A 1 91 ? 10.932 -5.090 -16.885 1.00 97.62 91 ASP A N 1
ATOM 662 C CA . ASP A 1 91 ? 11.612 -5.832 -17.950 1.00 97.62 91 ASP A CA 1
ATOM 663 C C . ASP A 1 91 ? 10.625 -6.528 -18.908 1.00 97.62 91 ASP A C 1
ATOM 665 O O . ASP A 1 91 ? 10.848 -6.556 -20.125 1.00 97.62 91 ASP A O 1
ATOM 669 N N . ASP A 1 92 ? 9.523 -7.061 -18.377 1.00 98.00 92 ASP A N 1
ATOM 670 C CA . ASP A 1 92 ? 8.429 -7.682 -19.125 1.00 98.00 92 ASP A CA 1
ATOM 671 C C . ASP A 1 92 ? 7.071 -7.169 -18.612 1.00 98.00 92 ASP A C 1
ATOM 673 O O . ASP A 1 92 ? 6.545 -7.708 -17.641 1.00 98.00 92 ASP A O 1
ATOM 677 N N . PRO A 1 93 ? 6.435 -6.193 -19.291 1.00 97.50 93 PRO A N 1
ATOM 678 C CA . PRO A 1 93 ? 5.136 -5.659 -18.868 1.00 97.50 93 PRO A CA 1
ATOM 679 C C . PRO A 1 93 ? 3.989 -6.681 -18.855 1.00 97.50 93 PRO A C 1
ATOM 681 O O . PRO A 1 93 ? 2.902 -6.373 -18.377 1.00 97.50 93 PRO A O 1
ATOM 684 N N . SER A 1 94 ? 4.187 -7.885 -19.409 1.00 97.25 94 SER A N 1
ATOM 685 C CA . SER A 1 94 ? 3.217 -8.983 -19.312 1.00 97.25 94 SER A CA 1
ATOM 686 C C . SER A 1 94 ? 3.419 -9.878 -18.090 1.00 97.25 94 SER A C 1
ATOM 688 O O . SER A 1 94 ? 2.596 -10.764 -17.842 1.00 97.25 94 SER A O 1
ATOM 690 N N . TYR A 1 95 ? 4.503 -9.666 -17.342 1.00 98.44 95 TYR A N 1
ATOM 691 C CA . TYR A 1 95 ? 4.731 -10.302 -16.060 1.00 98.44 95 TYR A CA 1
ATOM 692 C C . TYR A 1 95 ? 3.624 -9.901 -15.082 1.00 98.44 95 TYR A C 1
ATOM 694 O O . TYR A 1 95 ? 3.257 -8.728 -14.976 1.00 98.44 95 TYR A O 1
ATOM 702 N N . ASP A 1 96 ? 3.085 -10.900 -14.390 1.00 98.44 96 ASP A N 1
ATOM 703 C CA . ASP A 1 96 ? 2.036 -10.745 -13.390 1.00 98.44 96 ASP A CA 1
ATOM 704 C C . ASP A 1 96 ? 2.656 -10.929 -12.000 1.00 98.44 96 ASP A C 1
ATOM 706 O O . ASP A 1 96 ? 2.924 -12.078 -11.627 1.00 98.44 96 ASP A O 1
ATOM 710 N N . PRO A 1 97 ? 2.918 -9.833 -11.256 1.00 98.12 97 PRO A N 1
ATOM 711 C CA . PRO A 1 97 ? 3.467 -9.917 -9.918 1.00 98.12 97 PRO A CA 1
ATOM 712 C C . PRO A 1 97 ? 2.684 -10.870 -9.017 1.00 98.12 97 PRO A C 1
ATOM 714 O O . PRO A 1 97 ? 1.455 -10.790 -8.916 1.00 98.12 97 PRO A O 1
ATOM 717 N N . ALA A 1 98 ? 3.387 -11.768 -8.334 1.00 97.19 98 ALA A N 1
ATOM 718 C CA . ALA A 1 98 ? 2.749 -12.745 -7.465 1.00 97.19 98 ALA A CA 1
ATOM 719 C C . ALA A 1 98 ? 2.112 -12.058 -6.245 1.00 97.19 98 ALA A C 1
ATOM 721 O O . ALA A 1 98 ? 2.796 -11.461 -5.417 1.00 97.19 98 ALA A O 1
ATOM 722 N N . MET A 1 99 ? 0.785 -12.154 -6.115 1.00 96.50 99 MET A N 1
ATOM 723 C CA . MET A 1 99 ? 0.044 -11.613 -4.971 1.00 96.50 99 MET A CA 1
ATOM 724 C C . MET A 1 99 ? 0.223 -12.493 -3.723 1.00 96.50 99 MET A C 1
ATOM 726 O O . MET A 1 99 ? 0.056 -13.716 -3.785 1.00 96.50 99 MET A O 1
ATOM 730 N N . ARG A 1 100 ? 0.461 -11.872 -2.561 1.00 94.88 100 ARG A N 1
ATOM 731 C CA . ARG A 1 100 ? 0.400 -12.547 -1.258 1.00 94.88 100 ARG A CA 1
ATOM 732 C C . ARG A 1 100 ? -0.998 -13.142 -1.031 1.00 94.88 100 ARG A C 1
ATOM 734 O O . ARG A 1 100 ? -1.998 -12.436 -1.209 1.00 94.88 100 ARG A O 1
ATOM 741 N N . PRO A 1 101 ? -1.106 -14.413 -0.606 1.00 95.56 101 PRO A N 1
ATOM 742 C CA . PR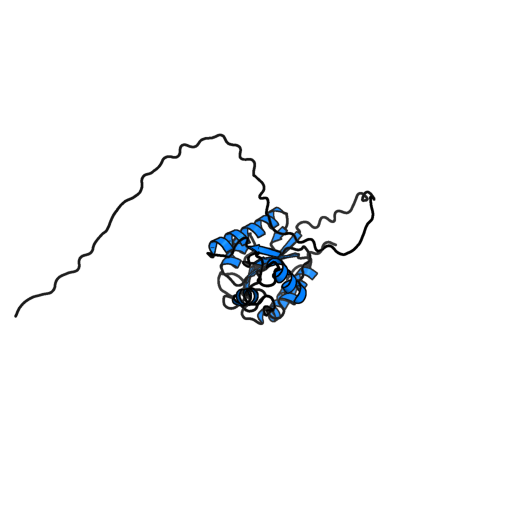O A 1 101 ? -2.389 -15.050 -0.332 1.00 95.56 101 PRO A CA 1
ATOM 743 C C . PRO A 1 101 ? -3.282 -14.216 0.589 1.00 95.56 101 PRO A C 1
ATOM 745 O O . PRO A 1 101 ? -2.841 -13.759 1.638 1.00 95.56 101 PRO A O 1
ATOM 748 N N . ASP A 1 102 ? -4.545 -14.037 0.196 1.00 96.75 102 ASP A N 1
ATOM 749 C CA . ASP A 1 102 ? -5.583 -13.303 0.936 1.00 96.75 102 ASP A CA 1
ATOM 750 C C . ASP A 1 102 ? -5.329 -11.802 1.194 1.00 96.75 102 ASP A C 1
ATOM 752 O O . ASP A 1 102 ? -6.124 -11.169 1.896 1.00 96.75 102 ASP A O 1
ATOM 756 N N . ALA A 1 103 ? -4.309 -11.186 0.582 1.00 97.25 103 ALA A N 1
ATOM 757 C CA . ALA A 1 103 ? -4.103 -9.733 0.652 1.00 97.25 103 ALA A CA 1
ATOM 758 C C . ALA A 1 103 ? -5.327 -8.957 0.127 1.00 97.25 103 ALA A C 1
ATOM 760 O O . ALA A 1 103 ? -5.824 -8.022 0.761 1.00 97.25 103 ALA A O 1
ATOM 761 N N . ASN A 1 104 ? -5.881 -9.395 -1.006 1.00 98.12 104 ASN A N 1
ATOM 762 C CA . ASN A 1 104 ? -7.112 -8.843 -1.562 1.00 98.12 104 ASN A CA 1
ATOM 763 C C . ASN A 1 104 ? -8.322 -9.074 -0.640 1.00 98.12 104 ASN A C 1
ATOM 765 O O . ASN A 1 104 ? -9.081 -8.139 -0.392 1.00 98.12 104 ASN A O 1
ATOM 769 N N . THR A 1 105 ? -8.482 -10.279 -0.081 1.00 98.25 105 THR A N 1
ATOM 770 C CA . THR A 1 105 ? -9.557 -10.630 0.858 1.00 98.25 105 THR A CA 1
ATOM 771 C C . THR A 1 105 ? -9.535 -9.713 2.084 1.00 98.25 105 THR A C 1
ATOM 773 O O . THR A 1 105 ? -10.588 -9.244 2.527 1.00 98.25 105 THR A O 1
ATOM 776 N N . LEU A 1 106 ? -8.346 -9.414 2.616 1.00 98.06 106 LEU A N 1
ATOM 777 C CA . LEU A 1 106 ? -8.176 -8.488 3.732 1.00 98.06 106 LEU A CA 1
ATOM 778 C C . LEU A 1 106 ? -8.671 -7.081 3.374 1.00 98.06 106 LEU A C 1
ATOM 780 O O . LEU A 1 106 ? -9.524 -6.531 4.076 1.00 98.06 106 LEU A O 1
ATOM 784 N N . LEU A 1 107 ? -8.175 -6.511 2.271 1.00 98.38 107 LEU A N 1
ATOM 785 C CA . LEU A 1 107 ? -8.513 -5.144 1.863 1.00 98.38 107 LEU A CA 1
ATOM 786 C C . LEU A 1 107 ? -9.979 -5.011 1.426 1.00 98.38 107 LEU A C 1
ATOM 788 O O . LEU A 1 107 ? -10.637 -4.027 1.764 1.00 98.38 107 LEU A O 1
ATOM 792 N N . GLN A 1 108 ? -10.553 -6.032 0.785 1.00 98.44 108 GLN A N 1
ATOM 793 C CA . GLN A 1 108 ? -11.999 -6.120 0.559 1.00 98.44 108 GLN A CA 1
ATOM 794 C C . GLN A 1 108 ? -12.783 -6.136 1.878 1.00 98.44 108 GLN A C 1
ATOM 796 O O . GLN A 1 108 ? -13.854 -5.537 1.974 1.00 98.44 108 GLN A O 1
ATOM 801 N N . GLY A 1 109 ? -12.260 -6.801 2.911 1.00 98.06 109 GLY A N 1
ATOM 802 C CA . GLY A 1 109 ? -12.845 -6.823 4.247 1.00 98.06 109 GLY A CA 1
ATOM 803 C C . GLY A 1 109 ? -12.910 -5.442 4.903 1.00 98.06 109 GLY A C 1
ATOM 804 O O . GLY A 1 109 ? -13.922 -5.122 5.537 1.00 98.06 109 GLY A O 1
ATOM 805 N N . TYR A 1 110 ? -11.876 -4.620 4.718 1.00 97.94 110 TYR A N 1
ATOM 806 C CA . TYR A 1 110 ? -11.885 -3.207 5.105 1.00 97.94 110 TYR A CA 1
ATOM 807 C C . TYR A 1 110 ? -12.881 -2.396 4.271 1.00 97.94 110 TYR A C 1
ATOM 809 O O . TYR A 1 110 ? -13.738 -1.717 4.835 1.00 97.94 110 TYR A O 1
ATOM 817 N N . ALA A 1 111 ? -12.856 -2.534 2.943 1.00 96.88 111 ALA A N 1
ATOM 818 C CA . ALA A 1 111 ? -13.785 -1.831 2.058 1.00 96.88 111 ALA A CA 1
ATOM 819 C C . ALA A 1 111 ? -15.259 -2.142 2.384 1.00 96.88 111 ALA A C 1
ATOM 821 O O . ALA A 1 111 ? -16.102 -1.247 2.448 1.00 96.88 111 ALA A O 1
ATOM 822 N N . ALA A 1 112 ? -15.578 -3.402 2.697 1.00 95.81 112 ALA A N 1
ATOM 823 C CA . ALA A 1 112 ? -16.918 -3.826 3.107 1.00 95.81 112 ALA A CA 1
ATOM 824 C C . ALA A 1 112 ? -17.390 -3.198 4.435 1.00 95.81 112 ALA A C 1
ATOM 826 O O . ALA A 1 112 ? -18.594 -3.166 4.697 1.00 95.81 112 ALA A O 1
ATOM 827 N N . ARG A 1 113 ? -16.456 -2.702 5.256 1.00 95.75 113 ARG A N 1
ATOM 828 C CA . ARG A 1 113 ? -16.700 -1.968 6.507 1.00 95.75 113 ARG A CA 1
ATOM 829 C C . ARG A 1 113 ? -16.698 -0.453 6.319 1.00 95.75 113 ARG A C 1
ATOM 831 O O . ARG A 1 113 ? -16.836 0.259 7.300 1.00 95.75 113 ARG A O 1
ATOM 838 N N . GLY A 1 114 ? -16.588 0.049 5.089 1.00 94.69 114 GLY A N 1
ATOM 839 C CA . GLY A 1 114 ? -16.684 1.479 4.784 1.00 94.69 114 GLY A CA 1
ATOM 840 C C . GLY A 1 114 ? -15.354 2.224 4.737 1.00 94.69 114 GLY A C 1
ATOM 841 O O . GLY A 1 114 ? -15.362 3.433 4.531 1.00 94.69 114 GLY A O 1
ATOM 842 N N . TYR A 1 115 ? -14.227 1.528 4.887 1.00 96.19 115 TYR A N 1
ATOM 843 C CA . TYR A 1 115 ? -12.915 2.136 4.692 1.00 96.19 115 TYR A CA 1
ATOM 844 C C . TYR A 1 115 ? -12.627 2.335 3.202 1.00 96.19 115 TYR A C 1
ATOM 846 O O . TYR A 1 115 ? -12.938 1.474 2.378 1.00 96.19 115 TYR A O 1
ATOM 854 N N . THR A 1 116 ? -11.980 3.444 2.860 1.00 96.25 116 THR A N 1
ATOM 855 C CA . THR A 1 116 ? -11.339 3.615 1.551 1.00 96.25 116 THR A CA 1
ATOM 856 C C . THR A 1 116 ? -9.903 3.123 1.637 1.00 96.25 116 THR A C 1
ATOM 858 O O . THR A 1 116 ? -9.229 3.350 2.640 1.00 96.25 116 THR A O 1
ATOM 861 N N . ILE A 1 117 ? -9.436 2.440 0.595 1.00 98.25 117 ILE A N 1
ATOM 862 C CA . ILE A 1 117 ? -8.063 1.943 0.536 1.00 98.25 117 ILE A CA 1
ATOM 863 C C . ILE A 1 117 ? -7.227 2.912 -0.294 1.00 98.25 117 ILE A C 1
ATOM 865 O O . ILE A 1 117 ? -7.598 3.219 -1.427 1.00 98.25 117 ILE A O 1
ATOM 869 N N . ALA A 1 118 ? -6.121 3.388 0.272 1.00 98.56 118 ALA A N 1
ATOM 870 C CA . ALA A 1 118 ? -5.101 4.138 -0.443 1.00 98.56 118 ALA A CA 1
ATOM 871 C C . ALA A 1 118 ? -3.861 3.271 -0.648 1.00 98.56 118 ALA A C 1
ATOM 873 O O . ALA A 1 118 ? -3.221 2.839 0.311 1.00 98.56 118 ALA A O 1
ATOM 874 N N . TYR A 1 119 ? -3.519 3.051 -1.910 1.00 98.81 119 TYR A N 1
ATOM 875 C CA . TYR A 1 119 ? -2.301 2.369 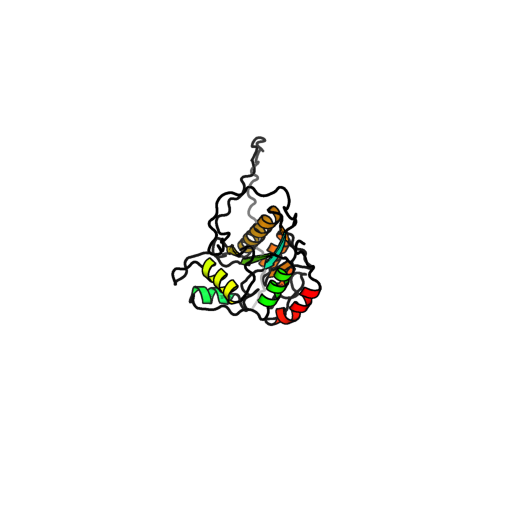-2.319 1.00 98.81 119 TYR A CA 1
ATOM 876 C C . TYR A 1 119 ? -1.212 3.423 -2.492 1.00 98.81 119 TYR A C 1
ATOM 878 O O . TYR A 1 119 ? -1.350 4.302 -3.342 1.00 98.81 119 TYR A O 1
ATOM 886 N N . VAL A 1 120 ? -0.165 3.376 -1.671 1.00 98.50 120 VAL A N 1
ATOM 887 C CA . VAL A 1 120 ? 0.928 4.358 -1.674 1.00 98.50 120 VAL A CA 1
ATOM 888 C C . VAL A 1 120 ? 2.247 3.612 -1.857 1.00 98.50 120 VAL A C 1
ATOM 890 O O . VAL A 1 120 ? 2.781 3.037 -0.910 1.00 98.50 120 VAL A O 1
ATOM 893 N N . THR A 1 121 ? 2.762 3.608 -3.085 1.00 97.75 121 THR A N 1
ATOM 894 C CA . THR A 1 121 ? 3.901 2.775 -3.505 1.00 97.75 121 THR A CA 1
ATOM 895 C C . THR A 1 121 ? 5.094 3.620 -3.961 1.00 97.75 121 THR A C 1
ATOM 897 O O . THR A 1 121 ? 4.933 4.757 -4.404 1.00 97.75 121 THR A O 1
ATOM 900 N N . ALA A 1 122 ? 6.298 3.051 -3.855 1.00 96.19 122 ALA A N 1
ATOM 901 C CA . ALA A 1 122 ? 7.526 3.617 -4.414 1.00 96.19 122 ALA A CA 1
ATOM 902 C C . ALA A 1 122 ? 7.708 3.328 -5.920 1.00 96.19 122 ALA A C 1
ATOM 904 O O . ALA A 1 122 ? 8.650 3.839 -6.527 1.00 96.19 122 ALA A O 1
ATOM 905 N N . ARG A 1 123 ? 6.808 2.562 -6.562 1.00 96.31 123 ARG A N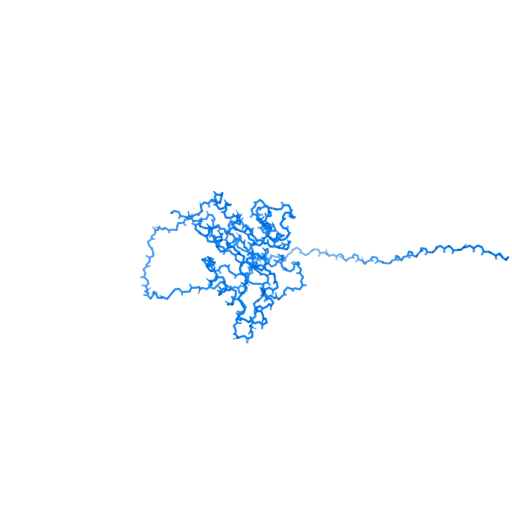 1
ATOM 906 C CA . ARG A 1 123 ? 6.744 2.514 -8.034 1.00 96.31 123 ARG A CA 1
ATOM 907 C C . ARG A 1 123 ? 6.621 3.933 -8.565 1.00 96.31 123 ARG A C 1
ATOM 909 O O . ARG A 1 123 ? 5.798 4.695 -8.062 1.00 96.31 123 ARG A O 1
ATOM 916 N N . TRP A 1 124 ? 7.384 4.274 -9.596 1.00 95.12 124 TRP A N 1
ATOM 917 C CA . TRP A 1 124 ? 7.310 5.587 -10.232 1.00 95.12 124 TRP A CA 1
ATOM 918 C C . TRP A 1 124 ? 6.603 5.516 -11.581 1.00 95.12 124 TRP A C 1
ATOM 920 O O . TRP A 1 124 ? 6.587 4.472 -12.235 1.00 95.12 124 TRP A O 1
ATOM 930 N N . ASP A 1 125 ? 6.000 6.627 -12.002 1.00 94.38 125 ASP A N 1
ATOM 931 C CA . ASP A 1 125 ? 5.216 6.661 -13.237 1.00 94.38 125 ASP A CA 1
ATOM 932 C C . ASP A 1 125 ? 6.086 6.986 -14.464 1.00 94.38 125 ASP A C 1
ATOM 934 O O . ASP A 1 125 ? 6.734 8.032 -14.537 1.00 94.38 125 ASP A O 1
ATOM 938 N N . PHE A 1 126 ? 6.112 6.084 -15.447 1.00 95.94 126 PHE A N 1
ATOM 939 C CA . PHE A 1 126 ? 6.839 6.241 -16.710 1.00 95.94 126 PHE A CA 1
ATOM 940 C C . PHE A 1 126 ? 6.237 5.354 -17.812 1.00 95.94 126 PHE A C 1
ATOM 942 O O . PHE A 1 126 ? 5.480 4.432 -17.521 1.00 95.94 126 PHE A O 1
ATOM 949 N N . GLU A 1 127 ? 6.574 5.619 -19.079 1.00 97.56 127 GLU A N 1
ATOM 950 C CA . GLU A 1 127 ? 6.166 4.770 -20.211 1.00 97.56 127 GLU A CA 1
ATOM 951 C C . GLU A 1 127 ? 7.016 3.487 -20.262 1.00 97.56 127 GLU A C 1
ATOM 953 O O . GLU A 1 127 ? 8.234 3.546 -20.456 1.00 97.56 127 GLU A O 1
ATOM 958 N N . MET A 1 128 ? 6.373 2.333 -20.091 1.00 97.38 128 MET A N 1
ATOM 959 C CA . MET A 1 128 ? 6.982 1.003 -20.148 1.00 97.38 128 MET A CA 1
ATOM 960 C C . MET A 1 128 ? 7.174 0.530 -21.599 1.00 97.38 128 MET A C 1
ATOM 962 O O . MET A 1 128 ? 6.736 1.167 -22.559 1.00 97.38 128 MET A O 1
ATOM 966 N N . SER A 1 129 ? 7.853 -0.607 -21.791 1.00 97.81 129 SER A N 1
ATOM 967 C CA . SER A 1 129 ? 8.261 -1.086 -23.125 1.00 97.81 129 SER A CA 1
ATOM 968 C C . SER A 1 129 ? 7.099 -1.446 -24.068 1.00 97.81 129 SER A C 1
ATOM 970 O O . SER A 1 129 ? 7.296 -1.518 -25.286 1.00 97.81 129 SER A O 1
ATOM 972 N N . ASP A 1 130 ? 5.891 -1.626 -23.533 1.00 97.50 130 ASP A N 1
ATOM 973 C CA . ASP A 1 130 ? 4.656 -1.860 -24.283 1.00 97.50 130 ASP A CA 1
ATOM 974 C C . ASP A 1 130 ? 3.902 -0.566 -24.660 1.00 97.50 130 ASP A C 1
ATOM 976 O O . ASP A 1 130 ? 2.879 -0.627 -25.348 1.00 97.50 130 ASP A O 1
ATOM 980 N N . GLY A 1 131 ? 4.430 0.602 -24.276 1.00 97.81 131 GLY A N 1
ATOM 981 C CA . GLY A 1 131 ? 3.881 1.924 -24.583 1.00 97.81 131 GLY A CA 1
ATOM 982 C C . GLY A 1 131 ? 2.789 2.404 -23.623 1.00 97.81 131 GLY A C 1
ATOM 983 O O . GLY A 1 131 ? 2.124 3.395 -23.929 1.00 97.81 131 GLY A O 1
ATOM 984 N N . ARG A 1 132 ? 2.575 1.709 -22.500 1.00 97.88 132 ARG A N 1
ATOM 985 C CA . ARG A 1 132 ? 1.638 2.099 -21.434 1.00 97.88 132 ARG A CA 1
ATOM 986 C C . ARG A 1 132 ? 2.380 2.690 -20.243 1.00 97.88 132 ARG A C 1
ATOM 988 O O . ARG A 1 132 ? 3.580 2.477 -20.087 1.00 97.88 132 ARG A O 1
ATOM 995 N N . LEU A 1 133 ? 1.673 3.422 -19.390 1.00 97.38 133 LEU A N 1
ATOM 996 C CA . LEU A 1 133 ? 2.242 3.961 -18.159 1.00 97.38 133 LEU A CA 1
ATOM 997 C C . LEU A 1 133 ? 2.331 2.896 -17.058 1.00 97.38 133 LEU A C 1
ATOM 999 O O . LEU A 1 133 ? 1.443 2.055 -16.914 1.00 97.38 133 LEU A O 1
ATOM 1003 N N . ALA A 1 134 ? 3.366 2.980 -16.224 1.00 96.56 134 ALA A N 1
ATOM 1004 C CA . ALA A 1 134 ? 3.519 2.171 -15.014 1.00 96.56 134 ALA A CA 1
ATOM 1005 C C . ALA A 1 134 ? 2.305 2.276 -14.070 1.00 96.56 134 ALA A C 1
ATOM 1007 O O . ALA A 1 134 ? 1.891 1.284 -13.462 1.00 96.56 134 ALA A O 1
ATOM 1008 N N . SER A 1 135 ? 1.687 3.457 -13.983 1.00 96.88 135 SER A N 1
ATOM 1009 C CA . SER A 1 135 ? 0.431 3.649 -13.250 1.00 96.88 135 SER A CA 1
ATOM 1010 C C . SER A 1 135 ? -0.728 2.826 -13.818 1.00 96.88 135 SER A C 1
ATOM 1012 O O . SER A 1 135 ? -1.498 2.259 -13.044 1.00 96.88 135 SER A O 1
ATOM 1014 N N . GLU A 1 136 ? -0.840 2.695 -15.143 1.00 97.56 136 GLU A N 1
ATOM 1015 C CA . GLU A 1 136 ? -1.871 1.861 -15.774 1.00 97.56 136 GLU A CA 1
ATOM 1016 C C . GLU A 1 136 ? -1.657 0.381 -15.445 1.00 97.56 136 GLU A C 1
ATOM 1018 O O . GLU A 1 136 ? -2.606 -0.301 -15.070 1.00 97.56 136 GLU A O 1
ATOM 1023 N N . HIS A 1 137 ? -0.414 -0.102 -15.514 1.00 98.19 137 HIS A N 1
ATOM 1024 C CA . HIS A 1 137 ? -0.069 -1.480 -15.139 1.00 98.19 137 HIS A CA 1
ATOM 1025 C C . HIS A 1 137 ? -0.328 -1.773 -13.659 1.00 98.19 137 HIS A C 1
ATOM 1027 O O . HIS A 1 137 ? -0.850 -2.830 -13.314 1.00 98.19 137 HIS A O 1
ATOM 1033 N N . THR A 1 138 ? -0.028 -0.819 -12.777 1.00 98.31 138 THR A N 1
ATOM 1034 C CA . THR A 1 138 ? -0.284 -0.955 -11.336 1.00 98.31 138 THR A CA 1
ATOM 1035 C C . THR A 1 138 ? -1.785 -1.021 -11.038 1.00 98.31 138 THR A C 1
ATOM 1037 O O . THR A 1 138 ? -2.229 -1.865 -10.260 1.00 98.31 138 THR A O 1
ATOM 1040 N N . VAL A 1 139 ? -2.590 -0.163 -11.674 1.00 98.38 139 VAL A N 1
ATOM 1041 C CA . VAL A 1 139 ? -4.052 -0.167 -11.510 1.00 98.38 139 VAL A CA 1
ATOM 1042 C C . VAL A 1 139 ? -4.679 -1.433 -12.097 1.00 98.38 139 VAL A C 1
ATOM 1044 O O . VAL A 1 139 ? -5.561 -2.009 -11.459 1.00 98.38 139 VAL A O 1
ATOM 1047 N N . ASP A 1 140 ? -4.222 -1.886 -13.267 1.00 98.19 140 ASP A N 1
ATOM 1048 C CA . ASP A 1 140 ? -4.681 -3.137 -13.876 1.00 98.19 140 ASP A CA 1
ATOM 1049 C C . ASP A 1 140 ? -4.380 -4.332 -12.972 1.00 98.19 140 ASP A C 1
ATOM 1051 O O . ASP A 1 140 ? -5.272 -5.137 -12.720 1.00 98.19 140 ASP A O 1
ATOM 1055 N N . TRP A 1 141 ? -3.169 -4.416 -12.413 1.00 98.62 141 TRP A N 1
ATOM 1056 C CA . TRP A 1 141 ? -2.810 -5.487 -11.485 1.00 98.62 141 TRP A CA 1
ATOM 1057 C C . TRP A 1 141 ? -3.718 -5.489 -10.249 1.00 98.62 141 TRP A C 1
ATOM 1059 O O . TRP A 1 141 ? -4.286 -6.521 -9.891 1.00 98.62 141 TRP A O 1
ATOM 1069 N N . LEU A 1 142 ? -3.945 -4.322 -9.633 1.00 98.81 142 LEU A N 1
ATOM 1070 C CA . LEU A 1 142 ? -4.875 -4.204 -8.507 1.00 98.81 142 LEU A CA 1
ATOM 1071 C C . LEU A 1 142 ? -6.289 -4.667 -8.896 1.00 98.81 142 LEU A C 1
ATOM 1073 O O . LEU A 1 142 ? -6.925 -5.426 -8.163 1.00 98.81 142 LEU A O 1
ATOM 1077 N N . HIS A 1 143 ? -6.780 -4.240 -10.058 1.00 98.50 143 HIS A N 1
ATOM 1078 C CA . HIS A 1 143 ? -8.092 -4.630 -10.562 1.00 98.50 143 HIS A CA 1
ATOM 1079 C C . HIS A 1 143 ? -8.195 -6.144 -10.805 1.00 98.50 143 HIS A C 1
ATOM 1081 O O . HIS A 1 143 ? -9.136 -6.785 -10.328 1.00 98.50 143 HIS A O 1
ATOM 1087 N N . ASP A 1 144 ? -7.231 -6.721 -11.518 1.00 98.50 144 ASP A N 1
ATOM 1088 C CA . ASP A 1 144 ? -7.250 -8.112 -11.970 1.00 98.50 144 ASP A CA 1
ATOM 1089 C C . ASP A 1 144 ? -7.078 -9.100 -10.809 1.00 98.50 144 ASP A C 1
ATOM 1091 O O . ASP A 1 144 ? -7.691 -10.173 -10.813 1.00 98.50 144 ASP A O 1
ATOM 1095 N N . HIS A 1 145 ? -6.360 -8.699 -9.754 1.00 98.56 145 HIS A N 1
ATOM 1096 C CA . HIS A 1 145 ? -6.261 -9.446 -8.493 1.00 98.56 145 HIS A CA 1
ATOM 1097 C C . HIS A 1 145 ? -7.413 -9.162 -7.515 1.00 98.56 145 HIS A C 1
ATOM 1099 O O . HIS A 1 145 ? -7.481 -9.735 -6.423 1.00 98.56 145 HIS A O 1
ATOM 1105 N N . GLY A 1 146 ? -8.385 -8.336 -7.909 1.00 98.25 146 GLY A N 1
ATOM 1106 C CA . GLY A 1 146 ? -9.622 -8.110 -7.163 1.00 98.25 146 GLY A CA 1
ATOM 1107 C C . GLY A 1 146 ? -9.470 -7.182 -5.959 1.00 98.25 146 GLY A C 1
ATOM 1108 O O . GLY A 1 146 ? -10.266 -7.260 -5.021 1.00 98.25 146 GLY A O 1
ATOM 1109 N N . PHE A 1 147 ? -8.473 -6.306 -5.950 1.00 98.69 147 PHE A N 1
ATOM 1110 C CA . PHE A 1 147 ? -8.340 -5.287 -4.921 1.00 98.69 147 PHE A CA 1
ATOM 1111 C C . PHE A 1 147 ? -9.426 -4.200 -5.055 1.00 98.69 147 PHE A C 1
ATOM 1113 O O . PHE A 1 147 ? -9.861 -3.863 -6.161 1.00 98.69 147 PHE A O 1
ATOM 1120 N N . PRO A 1 148 ? -9.919 -3.642 -3.935 1.00 97.62 148 PRO A N 1
ATOM 1121 C CA . PRO A 1 148 ? -10.918 -2.579 -3.971 1.00 97.62 148 PRO A CA 1
ATOM 1122 C C . PRO A 1 148 ? -10.326 -1.262 -4.495 1.00 97.62 148 PRO A C 1
ATOM 1124 O O . PRO A 1 148 ? -9.515 -0.624 -3.839 1.00 97.62 148 PRO A O 1
ATOM 1127 N N . LEU A 1 149 ? -10.821 -0.796 -5.641 1.00 95.12 149 LEU A N 1
ATOM 1128 C CA . LEU A 1 149 ? -10.422 0.485 -6.249 1.00 95.12 149 LEU A CA 1
ATOM 1129 C C . LEU A 1 149 ? -11.440 1.616 -6.020 1.00 95.12 149 LEU A C 1
ATOM 1131 O O . LEU A 1 149 ? -11.396 2.664 -6.669 1.00 95.12 149 LEU A O 1
ATOM 1135 N N . HIS A 1 150 ? -12.400 1.416 -5.115 1.00 83.44 150 HIS A N 1
ATOM 1136 C CA . HIS A 1 150 ? -13.379 2.446 -4.772 1.00 83.44 150 HIS A CA 1
ATOM 1137 C C . HIS A 1 150 ? -12.657 3.656 -4.164 1.00 83.44 150 HIS A C 1
ATOM 1139 O O . HIS A 1 150 ? -11.928 3.510 -3.192 1.00 83.44 150 HIS A O 1
ATOM 1145 N N . GLY A 1 151 ? -12.849 4.841 -4.747 1.00 76.75 151 GLY A N 1
ATOM 1146 C CA . GLY A 1 151 ? -12.154 6.069 -4.341 1.00 76.75 151 GLY A CA 1
ATOM 1147 C C . GLY A 1 151 ? -10.928 6.417 -5.191 1.00 76.75 151 GLY A C 1
ATOM 1148 O O . GLY A 1 151 ? -10.522 7.573 -5.184 1.00 76.75 151 GLY A O 1
ATOM 1149 N N . GLY A 1 152 ? -10.390 5.475 -5.979 1.00 86.69 152 GLY A N 1
ATOM 1150 C CA . GLY A 1 152 ? -9.328 5.753 -6.958 1.00 86.69 152 GLY A CA 1
ATOM 1151 C C . GLY A 1 152 ? -8.009 6.251 -6.356 1.00 86.69 152 GLY A C 1
ATOM 1152 O O . GLY A 1 152 ? -7.271 6.971 -7.026 1.00 86.69 152 GLY A O 1
ATOM 1153 N N . LEU A 1 153 ? -7.728 5.908 -5.096 1.00 96.31 153 LEU A N 1
ATOM 1154 C CA . LEU A 1 153 ? -6.548 6.356 -4.360 1.00 96.31 153 LEU A CA 1
ATOM 1155 C C . LEU A 1 153 ? -5.359 5.421 -4.626 1.00 96.31 153 LEU A C 1
ATOM 1157 O O . LEU A 1 153 ? -5.062 4.537 -3.827 1.00 96.31 153 LEU A O 1
ATOM 1161 N N . VAL A 1 154 ? -4.701 5.603 -5.771 1.00 98.19 154 VAL A N 1
ATOM 1162 C CA . VAL A 1 154 ? -3.461 4.901 -6.139 1.00 98.19 154 VAL A CA 1
ATOM 1163 C C . VAL A 1 154 ? -2.386 5.945 -6.420 1.00 98.19 154 VAL A C 1
ATOM 1165 O O . VAL A 1 154 ? -2.510 6.731 -7.360 1.00 98.19 154 VAL A O 1
ATOM 1168 N N . PHE A 1 155 ? -1.350 5.968 -5.589 1.00 98.00 155 PHE A N 1
ATOM 1169 C CA . PHE A 1 155 ? -0.291 6.968 -5.602 1.00 98.00 155 PHE A CA 1
ATOM 1170 C C . PHE A 1 155 ? 1.050 6.297 -5.900 1.00 98.00 155 PHE A C 1
ATOM 1172 O O . PHE A 1 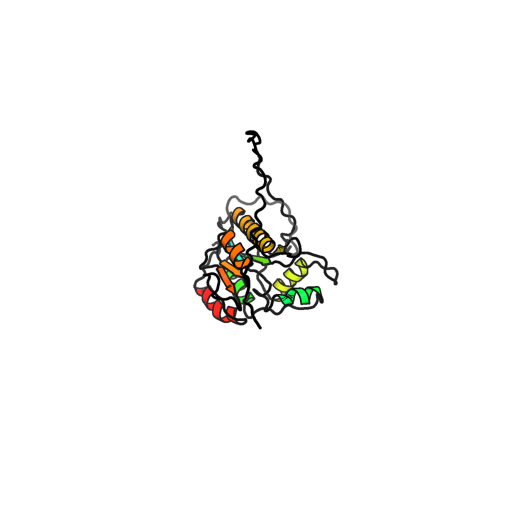155 ? 1.498 5.429 -5.152 1.00 98.00 155 PHE A O 1
ATOM 1179 N N . LEU A 1 156 ? 1.656 6.714 -7.013 1.00 96.94 156 LEU A N 1
ATOM 1180 C CA . LEU A 1 156 ? 3.001 6.332 -7.436 1.00 96.94 156 LEU A CA 1
ATOM 1181 C C . LEU A 1 156 ? 3.975 7.480 -7.164 1.00 96.94 156 LEU A C 1
ATOM 1183 O O . LEU A 1 156 ? 3.591 8.658 -7.231 1.00 96.94 156 LEU A O 1
ATOM 1187 N N . ALA A 1 157 ? 5.221 7.134 -6.862 1.00 94.38 157 ALA A N 1
ATOM 1188 C CA . ALA A 1 157 ? 6.307 8.082 -6.689 1.00 94.38 157 ALA A CA 1
ATOM 1189 C C . ALA A 1 157 ? 6.517 8.922 -7.969 1.00 94.38 157 ALA A C 1
ATOM 1191 O O . ALA A 1 157 ? 6.299 8.447 -9.089 1.00 94.38 157 ALA A O 1
ATOM 1192 N N . PRO A 1 158 ? 6.923 10.196 -7.839 1.00 88.25 158 PRO A N 1
ATOM 1193 C CA . PRO A 1 158 ? 7.124 11.073 -8.992 1.00 88.25 158 PRO A CA 1
ATOM 1194 C C . PRO A 1 158 ? 8.371 10.720 -9.817 1.00 88.25 158 PRO A C 1
ATOM 1196 O O . PRO A 1 158 ? 8.448 11.074 -10.993 1.00 88.25 158 PRO A O 1
ATOM 1199 N N . GLU A 1 159 ? 9.346 10.051 -9.211 1.00 88.31 159 GLU A N 1
ATOM 1200 C CA . GLU A 1 159 ? 10.618 9.663 -9.812 1.00 88.31 159 GLU A CA 1
ATOM 1201 C C . GLU A 1 159 ? 11.109 8.352 -9.178 1.00 88.31 159 GLU A C 1
ATOM 1203 O O . GLU A 1 159 ? 10.609 7.994 -8.108 1.00 88.31 159 GLU A O 1
ATOM 1208 N N . PRO A 1 160 ? 12.010 7.595 -9.838 1.00 87.69 160 PRO A N 1
ATOM 1209 C CA . PRO A 1 160 ? 12.590 6.410 -9.220 1.00 87.69 160 PRO A CA 1
ATOM 1210 C C . PRO A 1 160 ? 13.304 6.803 -7.935 1.00 87.69 160 PRO A C 1
ATOM 1212 O O . PRO A 1 160 ? 13.996 7.821 -7.898 1.00 87.69 160 PRO A O 1
ATOM 1215 N N . ASP A 1 161 ? 13.148 5.972 -6.915 1.00 76.75 161 ASP A N 1
ATOM 1216 C CA . ASP A 1 161 ? 13.812 6.177 -5.642 1.00 76.75 161 ASP A CA 1
ATOM 1217 C C . ASP A 1 161 ? 15.341 6.063 -5.782 1.00 76.75 161 ASP A C 1
ATOM 1219 O O . ASP A 1 161 ? 15.857 5.120 -6.395 1.00 76.75 161 ASP A O 1
ATOM 1223 N N . HIS A 1 162 ? 16.068 7.025 -5.211 1.00 66.31 162 HIS A N 1
ATOM 1224 C CA . HIS A 1 162 ? 17.525 6.985 -5.104 1.00 66.31 162 HIS A CA 1
ATOM 1225 C C . HIS A 1 162 ? 18.002 6.808 -3.653 1.00 66.31 162 HIS A C 1
ATOM 1227 O O . HIS A 1 162 ? 19.158 6.402 -3.461 1.00 66.31 162 HIS A O 1
ATOM 1233 N N . ASP A 1 163 ? 17.151 7.083 -2.653 1.00 78.12 163 ASP A N 1
ATOM 1234 C CA . ASP A 1 163 ? 17.422 6.880 -1.231 1.00 78.12 163 ASP A CA 1
ATOM 1235 C C . ASP A 1 163 ? 16.152 6.737 -0.359 1.00 78.12 163 ASP A C 1
ATOM 1237 O O . ASP A 1 163 ? 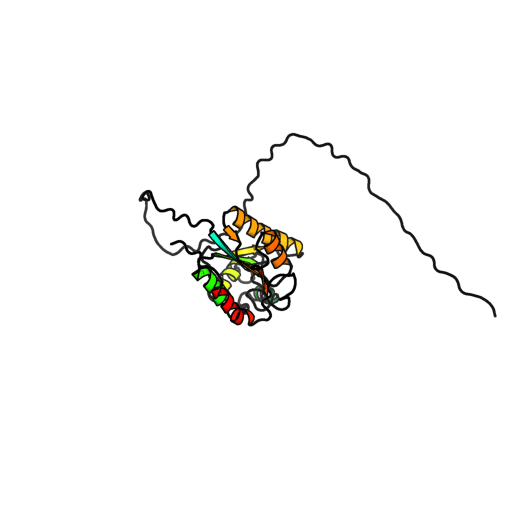15.103 7.320 -0.594 1.00 78.12 163 ASP A O 1
ATOM 1241 N N . GLY A 1 164 ? 16.257 5.984 0.741 1.00 83.69 164 GLY A N 1
ATOM 1242 C CA . GLY A 1 164 ? 15.097 5.723 1.602 1.00 83.69 164 GLY A CA 1
ATOM 1243 C C . GLY A 1 164 ? 14.442 6.970 2.220 1.00 83.69 164 GLY A C 1
ATOM 1244 O O . GLY A 1 164 ? 13.263 6.900 2.571 1.00 83.69 164 GLY A O 1
ATOM 1245 N N . ASP A 1 165 ? 15.155 8.098 2.334 1.00 90.06 165 ASP A N 1
ATOM 1246 C CA . ASP A 1 165 ? 14.604 9.341 2.891 1.00 90.06 165 ASP A CA 1
ATOM 1247 C C . ASP A 1 165 ? 13.590 9.968 1.908 1.00 90.06 165 ASP A C 1
ATOM 1249 O O . ASP A 1 165 ? 12.536 10.449 2.336 1.00 90.06 165 ASP A O 1
ATOM 1253 N N . GLU A 1 166 ? 13.853 9.902 0.594 1.00 91.31 166 GLU A N 1
ATOM 1254 C CA . GLU A 1 166 ? 12.929 10.338 -0.465 1.00 91.31 166 GLU A CA 1
ATOM 1255 C C . GLU A 1 166 ? 11.609 9.543 -0.430 1.00 91.31 166 GLU A C 1
ATOM 1257 O O . GLU A 1 166 ? 10.525 10.130 -0.545 1.00 91.31 166 GLU A O 1
ATOM 1262 N N . VAL A 1 167 ? 11.664 8.227 -0.182 1.00 93.31 167 VAL A N 1
ATOM 1263 C CA . VAL A 1 167 ? 10.461 7.383 -0.018 1.00 93.31 167 VAL A CA 1
ATOM 1264 C C . VAL A 1 167 ? 9.640 7.820 1.191 1.00 93.31 167 VAL A C 1
ATOM 1266 O O . VAL A 1 167 ? 8.415 7.950 1.092 1.00 93.31 167 VAL A O 1
ATOM 1269 N N . VAL A 1 168 ? 10.297 8.073 2.326 1.00 97.00 168 VAL A N 1
ATOM 1270 C CA . VAL A 1 168 ? 9.626 8.524 3.552 1.00 97.00 168 VAL A CA 1
ATOM 1271 C C . VAL A 1 168 ? 8.948 9.877 3.332 1.00 97.00 168 VAL A C 1
ATOM 1273 O O . VAL A 1 168 ? 7.766 10.032 3.666 1.00 97.00 168 VAL A O 1
ATOM 1276 N N . GLU A 1 169 ? 9.652 10.853 2.745 1.00 95.94 169 GLU A N 1
ATOM 1277 C CA . GLU A 1 169 ? 9.104 12.185 2.456 1.00 95.94 169 GLU A CA 1
ATOM 1278 C C . GLU A 1 169 ? 7.899 12.097 1.512 1.00 95.94 169 GLU A C 1
ATOM 1280 O O . GLU A 1 169 ? 6.845 12.681 1.787 1.00 95.94 169 GLU A O 1
ATOM 1285 N N . TYR A 1 170 ? 8.017 11.320 0.434 1.00 96.38 170 TYR A N 1
ATOM 1286 C CA . TYR A 1 170 ? 6.939 11.131 -0.528 1.00 96.38 170 TYR A CA 1
ATOM 1287 C C . TYR A 1 170 ? 5.694 10.499 0.114 1.00 96.38 170 TYR A C 1
ATOM 1289 O O . TYR A 1 170 ? 4.604 11.084 0.059 1.00 96.38 170 TYR A O 1
ATOM 1297 N N . LYS A 1 171 ? 5.837 9.322 0.743 1.00 98.12 171 LYS A N 1
ATOM 1298 C CA . LYS A 1 171 ? 4.694 8.569 1.280 1.00 98.12 171 LYS A CA 1
ATOM 1299 C C . LYS A 1 171 ? 4.009 9.335 2.412 1.00 98.12 171 LYS A C 1
ATOM 1301 O O . LYS A 1 171 ? 2.784 9.469 2.409 1.00 98.12 171 LYS A O 1
ATOM 1306 N N . SER A 1 172 ? 4.780 9.906 3.341 1.00 98.44 172 SER A N 1
ATOM 1307 C CA . SER A 1 172 ? 4.214 10.720 4.425 1.00 98.44 172 SER A CA 1
ATOM 1308 C C . SER A 1 172 ? 3.535 11.986 3.888 1.00 98.44 172 SER A C 1
ATOM 1310 O O . SER A 1 172 ? 2.450 12.337 4.351 1.00 98.44 172 SER A O 1
ATOM 1312 N N . GLY A 1 173 ? 4.099 12.631 2.861 1.00 98.19 173 GLY A N 1
ATOM 1313 C CA . GLY A 1 173 ? 3.512 13.798 2.202 1.00 98.19 173 GLY A CA 1
ATOM 1314 C C . GLY A 1 173 ? 2.147 13.515 1.567 1.00 98.19 173 GLY A C 1
ATOM 1315 O O . GLY A 1 173 ? 1.212 14.297 1.758 1.00 98.19 173 GLY A O 1
ATOM 1316 N N . VAL A 1 174 ? 2.001 12.383 0.868 1.00 98.19 174 VAL A N 1
ATOM 1317 C CA . VAL A 1 174 ? 0.708 11.924 0.320 1.00 98.19 174 VAL A CA 1
ATOM 1318 C C . VAL A 1 174 ? -0.324 11.746 1.437 1.00 98.19 174 VAL A C 1
ATOM 1320 O O . VAL A 1 174 ? -1.437 12.270 1.353 1.00 98.19 174 VAL A O 1
ATOM 1323 N N . LEU A 1 175 ? 0.048 11.048 2.511 1.00 98.50 175 LEU A N 1
ATOM 1324 C CA . LEU A 1 175 ? -0.858 10.712 3.612 1.00 98.50 175 LEU A CA 1
ATOM 1325 C C . LEU A 1 175 ? -1.263 11.935 4.445 1.00 98.50 175 LEU A C 1
ATOM 1327 O O . LEU A 1 175 ? -2.430 12.073 4.809 1.00 98.50 175 LEU A O 1
ATOM 1331 N N . LEU A 1 176 ? -0.336 12.863 4.690 1.00 98.31 176 LEU A N 1
ATOM 1332 C CA . LEU A 1 176 ? -0.631 14.157 5.312 1.00 98.31 176 LEU A CA 1
ATOM 1333 C C . LEU A 1 176 ? -1.558 15.006 4.431 1.00 98.31 176 LEU A C 1
ATOM 1335 O O . LEU A 1 176 ? -2.430 15.705 4.950 1.00 98.31 176 LEU A O 1
ATOM 1339 N N . GLY A 1 177 ? -1.402 14.930 3.106 1.00 97.88 177 GLY A N 1
ATOM 1340 C CA . GLY A 1 177 ? -2.319 15.544 2.146 1.00 97.88 177 GLY A CA 1
ATOM 1341 C C . GLY A 1 177 ? -3.745 15.014 2.299 1.00 97.88 177 GLY A C 1
ATOM 1342 O O . GLY A 1 177 ? -4.676 15.801 2.462 1.00 97.88 177 GLY A O 1
ATOM 1343 N N . LEU A 1 178 ? -3.909 13.689 2.349 1.00 96.12 178 LEU A N 1
ATOM 1344 C CA . LEU A 1 178 ? -5.204 13.046 2.598 1.00 96.12 178 LEU A CA 1
ATOM 1345 C C . LEU A 1 178 ? -5.768 13.438 3.973 1.00 96.12 178 LEU A C 1
ATOM 1347 O O . LEU A 1 178 ? -6.920 13.849 4.088 1.00 96.12 178 LEU A O 1
ATOM 1351 N N . GLN A 1 179 ? -4.961 13.421 5.029 1.00 95.81 179 GLN A N 1
ATOM 1352 C CA . GLN A 1 179 ? -5.419 13.869 6.345 1.00 95.81 179 GLN A CA 1
ATOM 1353 C C . GLN A 1 179 ? -5.925 15.324 6.315 1.00 95.81 179 GLN A C 1
ATOM 1355 O O . GLN A 1 179 ? -6.966 15.638 6.898 1.00 95.81 179 GLN A O 1
ATOM 1360 N N . ALA A 1 180 ? -5.243 16.214 5.587 1.00 95.81 180 ALA A N 1
ATOM 1361 C CA . ALA A 1 180 ? -5.665 17.603 5.408 1.00 95.81 180 ALA A CA 1
ATOM 1362 C C . ALA A 1 180 ? -6.971 17.751 4.600 1.00 95.81 180 ALA A C 1
ATOM 1364 O O . ALA A 1 180 ? -7.667 18.760 4.741 1.00 95.81 180 ALA A O 1
ATOM 1365 N N . GLU A 1 181 ? -7.323 16.756 3.785 1.00 93.75 181 GLU A N 1
ATOM 1366 C CA . GLU A 1 181 ? -8.606 16.656 3.081 1.00 93.75 181 GLU A CA 1
ATOM 1367 C C . GLU A 1 181 ? -9.741 16.092 3.955 1.00 93.75 181 GLU A C 1
ATOM 1369 O O . GLU A 1 181 ? -10.894 16.096 3.526 1.00 93.75 181 GLU A O 1
ATOM 1374 N N . GLY A 1 182 ? -9.449 15.686 5.196 1.00 92.56 182 GLY A N 1
ATOM 1375 C CA . GLY A 1 182 ? -10.440 15.224 6.174 1.00 92.56 182 GLY A CA 1
ATOM 1376 C C . GLY A 1 182 ? -10.478 13.710 6.382 1.00 92.56 182 GLY A C 1
ATOM 1377 O O . GLY A 1 182 ? -11.386 13.220 7.058 1.00 92.56 182 GLY A O 1
ATOM 1378 N N . TRP A 1 183 ? -9.510 12.973 5.832 1.00 94.62 183 TRP A N 1
ATOM 1379 C CA . TRP A 1 183 ? -9.394 11.532 6.040 1.00 94.62 183 TRP A CA 1
ATOM 1380 C C . TRP A 1 183 ? -8.865 11.202 7.447 1.00 94.62 183 TRP A C 1
ATOM 1382 O O . TRP A 1 183 ? -7.865 11.761 7.903 1.00 94.62 183 TRP A O 1
ATOM 1392 N N . ALA A 1 184 ? -9.519 10.265 8.131 1.00 96.06 184 ALA A N 1
ATOM 1393 C CA . ALA A 1 184 ? -8.990 9.586 9.305 1.00 96.06 184 ALA A CA 1
ATOM 1394 C C . ALA A 1 184 ? -8.065 8.448 8.857 1.00 96.06 184 ALA A C 1
ATOM 1396 O O . ALA A 1 184 ? -8.452 7.591 8.066 1.00 96.06 184 ALA A O 1
ATOM 1397 N N . LEU A 1 185 ? -6.833 8.469 9.358 1.00 97.56 185 LEU A N 1
ATOM 1398 C CA . LEU A 1 185 ? -5.793 7.493 9.054 1.00 97.56 185 LEU A CA 1
ATOM 1399 C C . LEU A 1 185 ? -5.855 6.367 10.093 1.00 97.56 185 LEU A C 1
ATOM 1401 O O . LEU A 1 185 ? -5.326 6.516 11.193 1.00 97.56 185 LEU A O 1
ATOM 1405 N N . ASP A 1 186 ? -6.565 5.283 9.778 1.00 98.06 186 ASP A N 1
ATOM 1406 C CA . ASP A 1 186 ? -6.927 4.277 10.782 1.00 98.06 186 ASP A CA 1
ATOM 1407 C C . ASP A 1 186 ? -5.996 3.067 10.799 1.00 98.06 186 ASP A C 1
ATOM 1409 O O . ASP A 1 186 ? -5.623 2.615 11.876 1.00 98.06 186 ASP A O 1
ATOM 1413 N N . TRP A 1 187 ? -5.629 2.535 9.628 1.00 98.56 187 TRP A N 1
ATOM 1414 C CA . TRP A 1 187 ? -4.794 1.334 9.521 1.00 98.56 187 TRP A CA 1
ATOM 1415 C C . TRP A 1 187 ? -3.758 1.463 8.410 1.00 98.56 187 TRP A C 1
ATOM 1417 O O . TRP A 1 187 ? -4.064 2.014 7.353 1.00 98.56 187 TRP A O 1
ATOM 1427 N N . ALA A 1 188 ? -2.566 0.910 8.614 1.00 98.62 188 ALA A N 1
ATOM 1428 C CA . ALA A 1 188 ? -1.505 0.947 7.616 1.00 98.62 188 ALA A CA 1
ATOM 1429 C C . ALA A 1 188 ? -0.763 -0.390 7.488 1.00 98.62 188 ALA A C 1
ATOM 1431 O O . ALA A 1 188 ? -0.615 -1.110 8.474 1.00 98.62 188 ALA A O 1
ATOM 1432 N N . TYR A 1 189 ? -0.302 -0.714 6.280 1.00 98.38 189 TYR A N 1
ATOM 1433 C CA . TYR A 1 189 ? 0.420 -1.950 5.960 1.00 98.38 189 TYR A CA 1
ATOM 1434 C C . TYR A 1 189 ? 1.646 -1.642 5.095 1.00 98.38 189 TYR A C 1
ATOM 1436 O O . TYR A 1 189 ? 1.520 -0.972 4.070 1.00 98.38 189 TYR A O 1
ATOM 1444 N N . GLY A 1 190 ? 2.815 -2.135 5.501 1.00 97.62 190 GLY A N 1
ATOM 1445 C CA . GLY A 1 190 ? 4.071 -2.001 4.757 1.00 97.62 190 GLY A CA 1
ATOM 1446 C C . GLY A 1 190 ? 5.056 -3.116 5.097 1.00 97.62 190 GLY A C 1
ATOM 1447 O O . GLY A 1 190 ? 4.881 -3.807 6.102 1.00 97.62 190 GLY A O 1
ATOM 1448 N N . ASN A 1 191 ? 6.086 -3.307 4.281 1.00 96.38 191 ASN A N 1
ATOM 1449 C CA . ASN A 1 191 ? 7.142 -4.312 4.471 1.00 96.38 191 ASN A CA 1
ATOM 1450 C C . ASN A 1 191 ? 8.465 -3.681 4.936 1.00 96.38 191 ASN A C 1
ATOM 1452 O O . ASN A 1 191 ? 9.307 -4.361 5.532 1.00 96.38 191 ASN A O 1
ATOM 1456 N N . ALA A 1 192 ? 8.660 -2.386 4.676 1.00 95.25 192 ALA A N 1
ATOM 1457 C CA . ALA A 1 192 ? 9.915 -1.694 4.906 1.00 95.25 192 ALA A CA 1
ATOM 1458 C C . ALA A 1 192 ? 9.858 -0.738 6.105 1.00 95.25 192 ALA A C 1
ATOM 1460 O O . ALA A 1 192 ? 8.813 -0.242 6.515 1.00 95.25 192 ALA A O 1
ATOM 1461 N N . GLU A 1 193 ? 11.032 -0.424 6.654 1.00 96.62 193 GLU A N 1
ATOM 1462 C CA . GLU A 1 193 ? 11.180 0.604 7.694 1.00 96.62 193 GLU A CA 1
ATOM 1463 C C . GLU A 1 193 ? 10.732 1.980 7.213 1.00 96.62 193 GLU A C 1
ATOM 1465 O O . GLU A 1 193 ? 10.105 2.708 7.975 1.00 96.62 193 GLU A O 1
ATOM 1470 N N . THR A 1 194 ? 10.969 2.286 5.938 1.00 96.75 194 THR A N 1
ATOM 1471 C CA . THR A 1 194 ? 10.524 3.524 5.295 1.00 96.75 194 THR A CA 1
ATOM 1472 C C . THR A 1 194 ? 8.999 3.627 5.231 1.00 96.75 194 THR A C 1
ATOM 1474 O O . THR A 1 194 ? 8.462 4.718 5.416 1.00 96.75 194 THR A O 1
ATOM 1477 N N . ASP A 1 195 ? 8.277 2.514 5.050 1.00 97.69 195 ASP A N 1
ATOM 1478 C CA . ASP A 1 195 ? 6.811 2.510 5.119 1.00 97.69 195 ASP A CA 1
ATOM 1479 C C . ASP A 1 195 ? 6.334 2.853 6.525 1.00 97.69 195 ASP A C 1
ATOM 1481 O O . ASP A 1 195 ? 5.520 3.757 6.711 1.00 97.69 195 ASP A O 1
ATOM 1485 N N . ILE A 1 196 ? 6.868 2.144 7.525 1.00 98.12 196 ILE A N 1
ATOM 1486 C CA . ILE A 1 196 ? 6.482 2.329 8.924 1.00 98.12 196 ILE A CA 1
ATOM 1487 C C . ILE A 1 196 ? 6.800 3.754 9.371 1.00 98.12 196 ILE A C 1
ATOM 1489 O O . ILE A 1 196 ? 5.941 4.416 9.948 1.00 98.12 196 ILE A O 1
ATOM 1493 N N . GLU A 1 197 ? 7.989 4.264 9.055 1.00 98.25 197 GLU A N 1
ATOM 1494 C CA . GLU A 1 197 ? 8.355 5.646 9.348 1.00 98.25 197 GLU A CA 1
ATOM 1495 C C . GLU A 1 197 ? 7.386 6.637 8.688 1.00 98.25 197 GLU A C 1
ATOM 1497 O O . GLU A 1 197 ? 6.865 7.522 9.369 1.00 98.25 197 GLU A O 1
ATOM 1502 N N . ALA A 1 198 ? 7.061 6.459 7.404 1.00 98.31 198 ALA A N 1
ATOM 1503 C CA . ALA A 1 198 ? 6.118 7.326 6.703 1.00 98.31 198 ALA A CA 1
ATOM 1504 C C . ALA A 1 198 ? 4.707 7.301 7.315 1.00 98.31 198 ALA A C 1
ATOM 1506 O O . ALA A 1 198 ? 4.082 8.356 7.469 1.00 98.31 198 ALA A O 1
ATOM 1507 N N . PHE A 1 199 ? 4.202 6.121 7.691 1.00 98.62 199 PHE A N 1
ATOM 1508 C CA . PHE A 1 199 ? 2.893 5.969 8.329 1.00 98.62 199 PHE A CA 1
ATOM 1509 C C . PHE A 1 199 ? 2.851 6.644 9.703 1.00 98.62 199 PHE A C 1
ATOM 1511 O O . PHE A 1 199 ? 1.921 7.403 9.995 1.00 98.62 199 PHE A O 1
ATOM 1518 N N . LEU A 1 200 ? 3.878 6.439 10.529 1.00 98.19 200 LEU A N 1
ATOM 1519 C CA . LEU A 1 200 ? 3.966 7.061 11.849 1.00 98.19 200 LEU A CA 1
ATOM 1520 C C . LEU A 1 200 ? 4.122 8.586 11.748 1.00 98.19 200 LEU A C 1
ATOM 1522 O O . LEU A 1 200 ? 3.484 9.321 12.505 1.00 98.19 200 LEU A O 1
ATOM 1526 N N . LEU A 1 201 ? 4.894 9.087 10.776 1.00 98.31 201 LEU A N 1
ATOM 1527 C CA . LEU A 1 201 ? 5.011 10.524 10.498 1.00 98.31 201 LEU A CA 1
ATOM 1528 C C . LEU A 1 201 ? 3.684 11.149 10.048 1.00 98.31 201 LEU A C 1
ATOM 1530 O O . LEU A 1 201 ? 3.384 12.282 10.430 1.00 98.31 201 LEU A O 1
ATOM 1534 N N . ALA A 1 202 ? 2.873 10.418 9.277 1.00 98.06 202 ALA A N 1
ATOM 1535 C CA . ALA A 1 202 ? 1.530 10.850 8.888 1.00 98.06 202 ALA A CA 1
ATOM 1536 C C . ALA A 1 202 ? 0.513 10.790 10.046 1.00 98.06 202 ALA A C 1
ATOM 1538 O O . ALA A 1 202 ? -0.559 11.397 9.971 1.00 98.06 202 ALA A O 1
ATOM 1539 N N . GLY A 1 203 ? 0.857 10.103 11.138 1.00 97.31 203 GLY A N 1
ATOM 1540 C CA . GLY A 1 203 ? 0.054 10.018 12.352 1.00 97.31 203 GLY A CA 1
ATOM 1541 C C . GLY A 1 203 ? -0.862 8.799 12.428 1.00 97.31 203 GLY A C 1
ATOM 1542 O O . GLY A 1 203 ? -1.846 8.851 13.169 1.00 97.31 203 GLY A O 1
ATOM 1543 N N . PHE A 1 204 ? -0.565 7.720 11.694 1.00 98.06 204 PHE A N 1
ATOM 1544 C CA . PHE A 1 204 ? -1.199 6.428 11.964 1.00 98.06 204 PHE A CA 1
ATOM 1545 C C . PHE A 1 204 ? -0.835 5.943 13.379 1.00 98.06 204 PHE A C 1
ATOM 1547 O O . PHE A 1 204 ? 0.303 6.133 13.813 1.00 98.06 204 PHE A O 1
ATOM 1554 N N . PRO A 1 205 ? -1.765 5.312 14.117 1.00 97.00 205 PRO A N 1
ATOM 1555 C CA . PRO A 1 205 ? -1.446 4.704 15.405 1.00 97.00 205 PRO A CA 1
ATOM 1556 C C . PRO A 1 205 ? -0.492 3.509 15.264 1.00 97.00 205 PRO A C 1
ATOM 1558 O O . PRO A 1 205 ? -0.678 2.662 14.387 1.00 97.00 205 PRO A O 1
ATOM 1561 N N . ASP A 1 206 ? 0.473 3.381 16.178 1.00 96.81 206 ASP A N 1
ATOM 1562 C CA . ASP A 1 206 ? 1.434 2.268 16.211 1.00 96.81 206 ASP A CA 1
ATOM 1563 C C . ASP A 1 206 ? 0.736 0.897 16.269 1.00 96.81 206 ASP A C 1
ATOM 1565 O O . ASP A 1 206 ? 1.133 -0.042 15.589 1.00 96.81 206 ASP A O 1
ATOM 1569 N N . ASP A 1 207 ? -0.343 0.776 17.055 1.00 96.69 207 ASP A N 1
ATOM 1570 C CA . ASP A 1 207 ? -1.098 -0.476 17.240 1.00 96.69 207 ASP A CA 1
ATOM 1571 C C . ASP A 1 207 ? -1.958 -0.876 16.029 1.00 96.69 207 ASP A C 1
ATOM 1573 O O . ASP A 1 207 ? -2.544 -1.963 16.010 1.00 96.69 207 ASP A O 1
ATOM 1577 N N . SER A 1 208 ? -2.004 0.000 15.028 1.00 96.81 208 SER A N 1
ATOM 1578 C CA . SER A 1 208 ? -2.801 -0.114 13.811 1.00 96.81 208 SER A CA 1
ATOM 1579 C C . SER A 1 208 ? -1.942 0.002 12.541 1.00 96.81 208 SER A C 1
ATOM 1581 O O . SER A 1 208 ? -2.468 0.028 11.429 1.00 96.81 208 SER A O 1
ATOM 1583 N N . THR A 1 209 ? -0.617 0.026 12.703 1.00 98.19 209 THR A N 1
ATOM 1584 C CA . THR A 1 209 ? 0.382 0.042 11.630 1.00 98.19 209 THR A CA 1
ATOM 1585 C C . THR A 1 209 ? 1.091 -1.308 11.615 1.00 98.19 209 THR A C 1
ATOM 1587 O O . THR A 1 209 ? 1.663 -1.708 12.621 1.00 98.19 209 THR A O 1
ATOM 1590 N N . PHE A 1 210 ? 1.040 -2.047 10.511 1.00 97.56 210 PHE A N 1
ATOM 1591 C CA . PHE A 1 210 ? 1.526 -3.424 10.442 1.00 97.56 210 PHE A CA 1
ATOM 1592 C C . PHE A 1 210 ? 2.768 -3.553 9.565 1.00 97.56 210 PHE A C 1
ATOM 1594 O O . PHE A 1 210 ? 2.765 -3.115 8.415 1.00 97.56 210 PHE A O 1
ATOM 1601 N N . LEU A 1 211 ? 3.788 -4.231 10.100 1.00 97.06 211 LEU A N 1
ATOM 1602 C CA . LEU A 1 211 ? 5.001 -4.605 9.373 1.00 97.06 211 LEU A CA 1
ATOM 1603 C C . LEU A 1 211 ? 4.893 -6.046 8.861 1.00 97.06 211 LEU A C 1
ATOM 1605 O O . LEU A 1 211 ? 4.820 -6.998 9.646 1.00 97.06 211 LEU A O 1
ATOM 1609 N N . VAL A 1 212 ? 4.853 -6.201 7.544 1.00 96.00 212 VAL A N 1
ATOM 1610 C CA . VAL A 1 212 ? 4.587 -7.454 6.831 1.00 96.00 212 VAL A CA 1
ATOM 1611 C C . VAL A 1 212 ? 5.897 -8.132 6.432 1.00 96.00 212 VAL A C 1
ATOM 1613 O O . VAL A 1 212 ? 6.867 -7.474 6.074 1.00 96.00 212 VAL A O 1
ATOM 1616 N N . GLY A 1 213 ? 5.921 -9.465 6.471 1.00 92.69 213 GLY A N 1
ATOM 1617 C CA . GLY A 1 213 ? 7.018 -10.257 5.916 1.00 92.69 213 GLY A CA 1
ATOM 1618 C C . GLY A 1 213 ? 8.149 -10.525 6.907 1.00 92.69 213 GLY A C 1
ATOM 1619 O O . GLY A 1 213 ? 7.916 -10.757 8.097 1.00 92.69 213 GLY A O 1
ATOM 1620 N N . ASP A 1 214 ? 9.381 -10.566 6.405 1.00 90.44 214 ASP A N 1
ATOM 1621 C CA . ASP A 1 214 ? 10.546 -11.074 7.143 1.00 90.44 214 ASP A CA 1
ATOM 1622 C C . ASP A 1 214 ? 10.973 -10.185 8.314 1.00 90.44 214 ASP A C 1
ATOM 1624 O O . ASP A 1 214 ? 11.544 -10.672 9.293 1.00 90.44 214 ASP A O 1
ATOM 1628 N N . ARG A 1 215 ? 10.642 -8.893 8.244 1.00 90.31 215 ARG A N 1
ATOM 1629 C CA . ARG A 1 215 ? 10.913 -7.909 9.299 1.00 90.31 215 ARG A CA 1
ATOM 1630 C C . ARG A 1 215 ? 9.812 -7.846 10.359 1.00 90.31 215 ARG A C 1
ATOM 1632 O O . ARG A 1 215 ? 9.897 -7.053 11.294 1.00 90.31 215 ARG A O 1
ATOM 1639 N N . ALA A 1 216 ? 8.765 -8.663 10.248 1.00 91.44 216 ALA A N 1
ATOM 1640 C CA . ALA A 1 216 ? 7.653 -8.660 11.191 1.00 91.44 216 ALA A CA 1
ATOM 1641 C C . ALA A 1 216 ? 8.124 -8.827 12.650 1.00 91.44 216 ALA A C 1
ATOM 1643 O O . ALA A 1 216 ? 8.806 -9.790 13.008 1.00 91.44 216 ALA A O 1
ATOM 1644 N N . GLY A 1 217 ? 7.694 -7.906 13.518 1.00 85.56 217 GLY A N 1
ATOM 1645 C CA . GLY A 1 217 ? 8.094 -7.856 14.928 1.00 85.56 217 GLY A CA 1
ATOM 1646 C C . GLY A 1 217 ? 9.306 -6.963 15.212 1.00 85.56 217 GLY A C 1
ATOM 1647 O O . GLY A 1 217 ? 9.719 -6.858 16.369 1.00 85.56 217 GLY A O 1
ATOM 1648 N N . GLU A 1 218 ? 9.862 -6.313 14.188 1.00 91.75 218 GLU A N 1
ATOM 1649 C CA . GLU A 1 218 ? 10.759 -5.166 14.333 1.00 91.75 218 GLU A CA 1
ATOM 1650 C C . GLU A 1 218 ? 9.969 -3.860 14.572 1.00 91.75 218 GLU A C 1
ATOM 1652 O O . GLU A 1 218 ? 8.741 -3.837 14.537 1.00 91.75 218 GLU A O 1
ATOM 1657 N N . LEU A 1 219 ? 10.689 -2.762 14.837 1.00 91.19 219 LEU A N 1
ATOM 1658 C CA . LEU A 1 219 ? 10.172 -1.380 14.855 1.00 91.19 219 LEU A CA 1
ATOM 1659 C C . LEU A 1 219 ? 9.044 -1.072 15.861 1.00 91.19 219 LEU A C 1
ATOM 1661 O O . LEU A 1 219 ? 8.397 -0.039 15.756 1.00 91.19 219 LEU A O 1
ATOM 1665 N N . GLU A 1 220 ? 8.836 -1.936 16.859 1.00 93.56 220 GLU A N 1
ATOM 1666 C CA . GLU A 1 220 ? 7.838 -1.768 17.935 1.00 93.56 220 GLU A CA 1
ATOM 1667 C C . GLU A 1 220 ? 6.373 -1.666 17.456 1.00 93.56 220 GLU A C 1
ATOM 1669 O O . GLU A 1 220 ? 5.489 -1.328 18.242 1.00 93.56 220 GLU A O 1
ATOM 1674 N N . VAL A 1 221 ? 6.101 -2.066 16.212 1.00 95.19 221 VAL A N 1
ATOM 1675 C CA . VAL A 1 221 ? 4.755 -2.173 15.632 1.00 95.19 221 VAL A CA 1
ATOM 1676 C C . VAL A 1 221 ? 4.313 -3.641 15.506 1.00 95.19 221 VAL A C 1
ATOM 1678 O O . VAL A 1 221 ? 5.151 -4.553 15.500 1.00 95.19 221 VAL A O 1
ATOM 1681 N N . PRO A 1 222 ? 3.002 -3.937 15.430 1.00 95.69 222 PRO A N 1
ATOM 1682 C CA . PRO A 1 222 ? 2.517 -5.287 15.165 1.00 95.69 222 PRO A CA 1
ATOM 1683 C C . PRO A 1 222 ? 3.080 -5.882 13.863 1.00 95.69 222 PRO A C 1
ATOM 1685 O O . PRO A 1 222 ? 3.007 -5.286 12.793 1.00 95.69 222 PRO A O 1
ATOM 1688 N N . GLY A 1 223 ? 3.613 -7.101 13.949 1.00 94.62 223 GLY A N 1
ATOM 1689 C CA . GLY A 1 223 ? 4.140 -7.830 12.796 1.00 94.62 223 GLY A CA 1
ATOM 1690 C C . GLY A 1 223 ? 3.144 -8.829 12.207 1.00 94.62 223 GLY A C 1
ATOM 1691 O O . GLY A 1 223 ? 2.445 -9.523 12.949 1.00 94.62 223 GLY A O 1
ATOM 1692 N N . ILE A 1 224 ? 3.148 -8.965 10.882 1.00 94.19 224 ILE A N 1
ATOM 1693 C CA . ILE A 1 224 ? 2.441 -10.006 10.126 1.00 94.19 224 ILE A CA 1
ATOM 1694 C C . ILE A 1 224 ? 3.515 -10.904 9.484 1.00 94.19 224 ILE A C 1
ATOM 1696 O O . ILE A 1 224 ? 4.005 -10.599 8.398 1.00 94.19 224 ILE A O 1
ATOM 1700 N N . PRO A 1 225 ? 3.968 -11.966 10.183 1.00 87.81 225 PRO A N 1
ATOM 1701 C CA . PRO A 1 225 ? 5.147 -12.721 9.767 1.00 87.81 225 PRO A CA 1
ATOM 1702 C C . PRO A 1 225 ? 4.812 -13.691 8.643 1.00 87.81 225 PRO A C 1
ATOM 1704 O O . PRO A 1 225 ? 3.851 -14.430 8.820 1.00 87.81 225 PRO A O 1
ATOM 1707 N N . ASN A 1 226 ? 5.692 -13.798 7.636 1.00 76.25 226 ASN A N 1
ATOM 1708 C CA . ASN A 1 226 ? 5.684 -14.729 6.487 1.00 76.25 226 ASN A CA 1
ATOM 1709 C C . ASN A 1 226 ? 4.754 -14.393 5.298 1.00 76.25 226 ASN A C 1
ATOM 1711 O O . ASN A 1 226 ? 3.952 -13.469 5.342 1.00 76.25 226 ASN A O 1
ATOM 1715 N N . GLU A 1 227 ? 4.902 -15.153 4.205 1.00 62.28 227 GLU A N 1
ATOM 1716 C CA . GLU A 1 227 ? 4.223 -14.894 2.928 1.00 62.28 227 GLU A CA 1
ATOM 1717 C C . GLU A 1 227 ? 2.727 -15.263 2.911 1.00 62.28 227 GLU A C 1
ATOM 1719 O O . GLU A 1 227 ? 1.958 -14.591 2.231 1.00 62.28 227 GLU A O 1
ATOM 1724 N N . ASP A 1 228 ? 2.288 -16.258 3.695 1.00 65.25 228 ASP A N 1
ATOM 1725 C CA . ASP A 1 228 ? 0.880 -16.708 3.798 1.00 65.25 228 ASP A CA 1
ATOM 1726 C C . ASP A 1 228 ? 0.075 -15.921 4.856 1.00 65.25 228 ASP A C 1
ATOM 1728 O O . ASP A 1 228 ? -1.084 -16.232 5.170 1.00 65.25 228 ASP A O 1
ATOM 1732 N N . ALA A 1 229 ? 0.712 -14.930 5.473 1.00 72.12 229 ALA A N 1
ATOM 1733 C CA . ALA A 1 229 ? 0.335 -14.387 6.766 1.00 72.12 229 ALA A CA 1
ATOM 1734 C C . ALA A 1 229 ? -0.999 -13.646 6.786 1.00 72.12 229 ALA A C 1
ATOM 1736 O O . ALA A 1 229 ? -1.683 -13.666 7.816 1.00 72.12 229 ALA A O 1
ATOM 1737 N N . TYR A 1 230 ? -1.422 -13.055 5.663 1.00 94.50 230 TYR A N 1
ATOM 1738 C CA . TYR A 1 230 ? -2.722 -12.393 5.611 1.00 94.50 230 TYR A CA 1
ATOM 1739 C C . TYR A 1 230 ? -3.873 -13.361 5.849 1.00 94.50 230 TYR A C 1
ATOM 1741 O O . TYR A 1 230 ? -4.826 -12.980 6.522 1.00 94.50 230 TYR A O 1
ATOM 1749 N N . THR A 1 231 ? -3.747 -14.628 5.442 1.00 93.69 231 THR A N 1
ATOM 1750 C CA . THR A 1 231 ? -4.732 -15.682 5.738 1.00 93.69 231 THR A CA 1
ATOM 1751 C C . THR A 1 231 ? -5.025 -15.767 7.239 1.00 93.69 231 THR A C 1
ATOM 1753 O O . THR A 1 231 ? -6.179 -15.810 7.669 1.00 93.69 231 THR A O 1
ATOM 1756 N N . ALA A 1 232 ? -3.973 -15.777 8.066 1.00 91.88 232 ALA A N 1
ATOM 1757 C CA . ALA A 1 232 ? -4.109 -15.789 9.520 1.00 91.88 232 ALA A CA 1
ATOM 1758 C C . ALA A 1 232 ? -4.571 -14.423 10.051 1.00 91.88 232 ALA A C 1
ATOM 1760 O O . ALA A 1 232 ? -5.388 -14.362 10.976 1.00 91.88 232 ALA A O 1
ATOM 1761 N N . HIS A 1 233 ? -4.089 -13.338 9.438 1.00 95.62 233 HIS A N 1
ATOM 1762 C CA . HIS A 1 233 ? -4.469 -11.969 9.775 1.00 95.62 233 HIS A CA 1
ATOM 1763 C C . HIS A 1 233 ? -5.932 -11.650 9.456 1.00 95.62 233 HIS A C 1
ATOM 1765 O O . HIS A 1 233 ? -6.487 -10.757 10.075 1.00 95.62 233 HIS A O 1
ATOM 1771 N N . LEU A 1 234 ? -6.633 -12.407 8.602 1.00 96.12 234 LEU A N 1
ATOM 1772 C CA . LEU A 1 234 ? -8.066 -12.190 8.337 1.00 96.12 234 LEU A CA 1
ATOM 1773 C C . LEU A 1 234 ? -8.920 -12.173 9.617 1.00 96.12 234 LEU A C 1
ATOM 1775 O O . LEU A 1 234 ? -9.946 -11.493 9.669 1.00 96.12 234 LEU A O 1
ATOM 1779 N N . ALA A 1 235 ? -8.499 -12.877 10.674 1.00 95.62 235 ALA A N 1
ATOM 1780 C CA . ALA A 1 235 ? -9.169 -12.834 11.974 1.00 95.62 235 ALA A CA 1
ATOM 1781 C C . ALA A 1 235 ? -9.182 -11.424 12.603 1.00 95.62 235 ALA A C 1
ATOM 1783 O O . ALA A 1 235 ? -10.112 -11.103 13.347 1.00 95.62 235 ALA A O 1
ATOM 1784 N N . HIS A 1 236 ? -8.207 -10.570 12.272 1.00 95.00 236 HIS A N 1
ATOM 1785 C CA . HIS A 1 236 ? -8.142 -9.165 12.682 1.00 95.00 236 HIS A CA 1
ATOM 1786 C C . HIS A 1 236 ? -9.377 -8.369 12.239 1.00 95.00 236 HIS A C 1
ATOM 1788 O O . HIS A 1 236 ? -9.868 -7.522 12.983 1.00 95.00 236 HIS A O 1
ATOM 1794 N N . LEU A 1 237 ? -9.972 -8.690 11.085 1.00 96.81 237 LEU A N 1
ATOM 1795 C CA . LEU A 1 237 ? -11.172 -7.999 10.599 1.00 96.81 237 LEU A CA 1
ATOM 1796 C C . LEU A 1 237 ? -12.364 -8.102 11.566 1.00 96.81 237 LEU A C 1
ATOM 1798 O O . LEU A 1 237 ? -13.298 -7.305 11.483 1.00 96.81 237 LEU A O 1
ATOM 1802 N N . ALA A 1 238 ? -12.373 -9.069 12.489 1.00 96.31 238 ALA A N 1
ATOM 1803 C CA . ALA A 1 238 ? -13.399 -9.157 13.525 1.00 96.31 238 ALA A CA 1
ATOM 1804 C C . ALA A 1 238 ? -13.302 -8.032 14.575 1.00 96.31 238 ALA A C 1
ATOM 1806 O O . ALA A 1 238 ? -14.307 -7.731 15.218 1.00 96.31 238 ALA A O 1
ATOM 1807 N N . SER A 1 239 ? -12.124 -7.423 14.753 1.00 94.81 239 SER A N 1
ATOM 1808 C CA . SER A 1 239 ? -11.922 -6.257 15.625 1.00 94.81 239 SER A CA 1
ATOM 1809 C C . SER A 1 239 ? -12.033 -4.914 14.907 1.00 94.81 239 SER A C 1
ATOM 1811 O O . SER A 1 239 ? -12.178 -3.897 15.578 1.00 94.81 239 SER A O 1
ATOM 1813 N N . VAL A 1 240 ? -11.988 -4.900 13.572 1.00 96.38 240 VAL A N 1
ATOM 1814 C CA . VAL A 1 240 ? -12.110 -3.671 12.777 1.00 96.38 240 VAL A CA 1
ATOM 1815 C C . VAL A 1 240 ? -13.561 -3.161 12.830 1.00 96.38 240 VAL A C 1
ATOM 1817 O O . VAL A 1 240 ? -14.469 -3.920 12.460 1.00 96.38 240 VAL A O 1
ATOM 1820 N N . PRO A 1 241 ? -13.803 -1.910 13.276 1.00 95.44 241 PRO A N 1
ATOM 1821 C CA . PRO A 1 241 ? -15.135 -1.306 13.304 1.00 95.44 241 PRO A CA 1
ATOM 1822 C C . PRO A 1 241 ? -15.801 -1.239 11.923 1.00 95.44 241 PRO A C 1
ATOM 1824 O O . PRO A 1 241 ? -15.131 -1.204 10.899 1.00 95.44 241 PRO A O 1
ATOM 1827 N N . ASP A 1 242 ? -17.132 -1.198 11.892 1.00 94.88 242 ASP A N 1
ATOM 1828 C CA . ASP A 1 242 ? -17.883 -0.813 10.692 1.00 94.88 242 ASP A CA 1
ATOM 1829 C C . ASP A 1 242 ? -18.095 0.704 10.735 1.00 94.88 242 ASP A C 1
ATOM 1831 O O . ASP A 1 242 ? -18.675 1.217 11.694 1.00 94.88 242 ASP A O 1
ATOM 1835 N N . VAL A 1 243 ? -17.581 1.404 9.729 1.00 93.38 243 VAL A N 1
ATOM 1836 C CA . VAL A 1 243 ? -17.582 2.868 9.604 1.00 93.38 243 VAL A CA 1
ATOM 1837 C C . VAL A 1 243 ? -18.443 3.347 8.432 1.00 93.38 243 VAL A C 1
ATOM 1839 O O . VAL A 1 243 ? -18.387 4.513 8.046 1.00 93.38 243 VAL A O 1
ATOM 1842 N N . ARG A 1 244 ? -19.261 2.463 7.842 1.00 88.62 244 ARG A N 1
ATOM 1843 C CA . ARG A 1 244 ? -20.195 2.853 6.779 1.00 88.62 244 ARG A CA 1
ATOM 1844 C C . ARG A 1 244 ? -21.192 3.889 7.283 1.00 88.62 244 ARG A C 1
ATOM 1846 O O . ARG A 1 244 ? -21.769 3.749 8.359 1.00 88.62 244 ARG A O 1
ATOM 1853 N N . CYS A 1 245 ? -21.457 4.881 6.444 1.00 76.00 245 CYS A N 1
ATOM 1854 C CA . CYS A 1 245 ? -22.540 5.820 6.681 1.00 76.00 245 CYS A CA 1
ATOM 1855 C C . CYS A 1 245 ? -23.892 5.126 6.501 1.00 76.00 245 CYS A C 1
ATOM 1857 O O . CYS A 1 245 ? -24.127 4.503 5.461 1.00 76.00 245 CYS A O 1
ATOM 1859 N N . GLU A 1 246 ? -24.764 5.244 7.502 1.00 60.03 246 GLU A N 1
ATOM 1860 C CA . GLU A 1 246 ? -26.165 4.798 7.438 1.00 60.03 246 GLU A CA 1
ATOM 1861 C C . GLU A 1 246 ? -27.062 5.750 6.631 1.00 60.03 246 GLU A C 1
ATOM 1863 O O . GLU A 1 246 ? -26.842 6.986 6.678 1.00 60.03 246 GLU A O 1
#

Secondary structure (DSSP, 8-state):
----------------PPPP-------------------S-----PPS-------PPPS------PSEEEEEE--TTTTBS-STHHHHHHH-TT--PPBPTTHHHHHHHHHTTTPEEEEEEEEE--B-TTSSBHHHHHHHHHHHTT---TT--EEEESS--SSHHHHHHHHHHHHHHHHHTTEEEEEEEESSHHHHHHHHHHT--GGGEEEEGGGTT-TTS-EE-STTHHHHHGGGGGTSPP----

pLDDT: mean 79.82, std 25.2, range [27.94, 98.81]

Radius of gyration: 24.84 Å; chains: 1; bounding box: 108×59×46 Å

Foldseek 3Di:
DDDDDDDDDDDDDDDDDDDDDDDDDDPDDDDDDDDDPDDDDLDDPDDDDDDDDDDPDDPDDPLPLFPQEEEEEEPACFQFVHNCQLVVCLVPVPRQGHGQPCPQVQQVLCVVLRYDYAYAYQAEWDQGPVR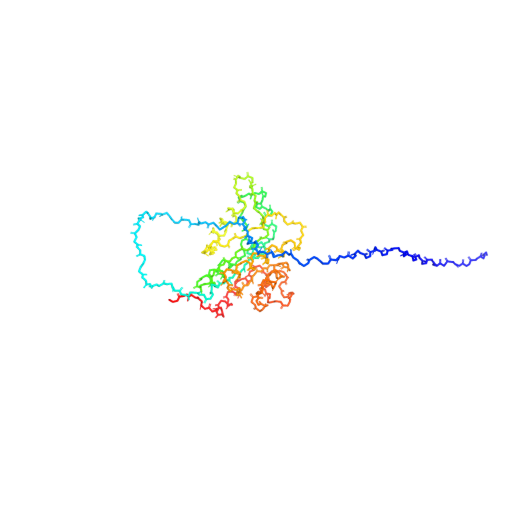DIPQVSVVVSCVVVNHDCVRSRYHYQNDHDPDLVSLLCRLLVSLLVVVVVRYDHEAYIDQDPSRVSSSVSNPYDQARYEHEEPCAPPPSHHYQYHRNRVVVVSVVSVVDHRSDRD

Sequence (246 aa):
MTRAPWMAVIGLVACAAPAERSLTADPGAETTPVRPTHPSGIWPVTPPGADSPDTPDPPGSATNCDPLHLVATDIDETLTTDNDEWDLQIDDPSYDPAMRPDANTLLQGYAARGYTIAYVTARWDFEMSDGRLASEHTVDWLHDHGFPLHGGLVFLAPEPDHDGDEVVEYKSGVLLGLQAEGWALDWAYGNAETDIEAFLLAGFPDDSTFLVGDRAGELEVPGIPNEDAYTAHLAHLASVPDVRCE